Protein AF-A0A844U3Z7-F1 (afdb_monomer_lite)

pLDDT: mean 72.73, std 15.26, range [39.44, 94.62]

Secondary structure (DSSP, 8-state):
-HHHHTTSHHHHHHHHHHHHHHTTT-GGGGTS---HHHHHHHHHHHHHHHHHHHHHHTHHHHHHHHS---TTTTTTT----HHHHHHHHHHHHHHHHHHHHHHHHTS-HHHHHHHHHHHHHHHHTTS-SS--HHHHHHHHHHHHHHHHHHHHHHHHHHHSTT-HHHHHHHHHHHHHHHHHHHHHHHHHHHHHHHHHHHHHHHHHHTT-

Structure (mmCIF, N/CA/C/O backbone):
data_AF-A0A844U3Z7-F1
#
_entry.id   AF-A0A844U3Z7-F1
#
loop_
_atom_site.group_PDB
_atom_site.id
_atom_site.type_symbol
_atom_site.label_atom_id
_atom_site.label_alt_id
_atom_site.label_comp_id
_atom_site.label_asym_id
_atom_site.label_entity_id
_atom_site.label_seq_id
_atom_site.pdbx_PDB_ins_code
_atom_site.Cartn_x
_atom_site.Cartn_y
_atom_site.Cartn_z
_atom_site.occupancy
_atom_site.B_iso_or_equiv
_atom_site.auth_seq_id
_atom_site.auth_comp_id
_atom_site.auth_asym_id
_atom_site.auth_atom_id
_atom_site.pdbx_PDB_model_num
ATOM 1 N N . MET A 1 1 ? -11.206 -24.303 -7.680 1.00 44.12 1 MET A N 1
ATOM 2 C CA . MET A 1 1 ? -9.960 -23.611 -8.097 1.00 44.12 1 MET A CA 1
ATOM 3 C C . MET A 1 1 ? -9.281 -22.870 -6.936 1.00 44.12 1 MET A C 1
ATOM 5 O O . MET A 1 1 ? -8.085 -23.045 -6.754 1.00 44.12 1 MET A O 1
ATOM 9 N N . PHE A 1 2 ? -10.031 -22.168 -6.075 1.00 46.44 2 PHE A N 1
ATOM 10 C CA . PHE A 1 2 ? -9.519 -21.477 -4.874 1.00 46.44 2 PHE A CA 1
ATOM 11 C C . PHE A 1 2 ? -8.790 -22.387 -3.856 1.00 46.44 2 PHE A C 1
ATOM 13 O O . PHE A 1 2 ? -7.754 -22.025 -3.310 1.00 46.44 2 PHE A O 1
ATOM 20 N N . GLN A 1 3 ? -9.261 -23.627 -3.675 1.00 49.38 3 GLN A N 1
ATOM 21 C CA . GLN A 1 3 ? -8.640 -24.603 -2.763 1.00 49.38 3 GLN A CA 1
ATOM 22 C C . GLN A 1 3 ? -7.254 -25.105 -3.206 1.00 49.38 3 GLN A C 1
ATOM 24 O O . GLN A 1 3 ? -6.490 -25.571 -2.366 1.00 49.38 3 GLN A O 1
ATOM 29 N N . ARG A 1 4 ? -6.893 -24.994 -4.496 1.00 49.41 4 ARG A N 1
ATOM 30 C CA . ARG A 1 4 ? -5.545 -25.365 -4.967 1.00 49.41 4 ARG A CA 1
ATOM 31 C C . ARG A 1 4 ? -4.521 -24.251 -4.728 1.00 49.41 4 ARG A C 1
ATOM 33 O O . ARG A 1 4 ? -3.373 -24.565 -4.447 1.00 49.41 4 ARG A O 1
ATOM 40 N N . LEU A 1 5 ? -4.942 -22.981 -4.747 1.00 51.31 5 LEU A N 1
ATOM 41 C CA . LEU A 1 5 ? -4.088 -21.839 -4.382 1.00 51.31 5 LEU A CA 1
ATOM 42 C C . LEU A 1 5 ? -3.792 -21.791 -2.869 1.00 51.31 5 LEU A C 1
ATOM 44 O O . LEU A 1 5 ? -2.728 -21.340 -2.459 1.00 51.31 5 LEU A O 1
ATOM 48 N N . LEU A 1 6 ? -4.690 -22.332 -2.038 1.00 51.66 6 LEU A N 1
ATOM 49 C CA . LEU A 1 6 ? -4.549 -22.406 -0.576 1.00 51.66 6 LEU A CA 1
ATOM 50 C C . LEU A 1 6 ? -3.536 -23.455 -0.070 1.00 51.66 6 LEU A C 1
ATOM 52 O O . LEU A 1 6 ? -3.374 -23.595 1.142 1.00 51.66 6 LEU A O 1
ATOM 56 N N . ARG A 1 7 ? -2.858 -24.195 -0.963 1.00 56.09 7 ARG A N 1
ATOM 57 C CA . ARG A 1 7 ? -1.814 -25.170 -0.586 1.00 56.09 7 ARG A CA 1
ATOM 58 C C . ARG A 1 7 ? -0.473 -24.530 -0.241 1.00 56.09 7 ARG A C 1
ATOM 60 O O . ARG A 1 7 ? 0.295 -25.137 0.494 1.00 56.09 7 ARG A O 1
ATOM 67 N N . VAL A 1 8 ? -0.193 -23.329 -0.748 1.00 68.75 8 VAL A N 1
ATOM 68 C CA . VAL A 1 8 ? 1.042 -22.612 -0.416 1.00 68.75 8 VAL A CA 1
ATOM 69 C C . VAL A 1 8 ? 0.789 -21.783 0.848 1.00 68.75 8 VAL A C 1
ATOM 71 O O . VAL A 1 8 ? -0.084 -20.910 0.821 1.00 68.75 8 VAL A O 1
ATOM 74 N N . PRO A 1 9 ? 1.518 -22.023 1.955 1.00 70.31 9 PRO A N 1
ATOM 75 C CA . PRO A 1 9 ? 1.233 -21.391 3.246 1.00 70.31 9 PRO A CA 1
ATOM 76 C C . PRO A 1 9 ? 1.328 -19.862 3.181 1.00 70.31 9 PRO A C 1
ATOM 78 O O . PRO A 1 9 ? 0.476 -19.173 3.734 1.00 70.31 9 PRO A O 1
ATOM 81 N N . ILE A 1 10 ? 2.297 -19.332 2.430 1.00 73.50 10 ILE A N 1
ATOM 82 C CA . ILE A 1 10 ? 2.479 -17.887 2.229 1.00 73.50 10 ILE A CA 1
ATOM 83 C C . ILE A 1 10 ? 1.271 -17.298 1.497 1.00 73.50 10 ILE A C 1
ATOM 85 O O . ILE A 1 10 ? 0.636 -16.368 1.987 1.00 73.50 10 ILE A O 1
ATOM 89 N N . LEU A 1 11 ? 0.896 -17.884 0.357 1.00 72.81 11 LEU A N 1
ATOM 90 C CA . LEU A 1 11 ? -0.198 -17.379 -0.471 1.00 72.81 11 LEU A CA 1
ATOM 91 C C . LEU A 1 11 ? -1.545 -17.427 0.263 1.00 72.81 11 LEU A C 1
ATOM 93 O O . LEU A 1 11 ? -2.362 -16.519 0.128 1.00 72.81 11 LEU A O 1
ATOM 97 N N . LYS A 1 12 ? -1.756 -18.453 1.097 1.00 72.69 12 LYS A N 1
ATOM 98 C CA . LYS A 1 12 ? -2.915 -18.552 1.989 1.00 72.69 12 LYS A CA 1
ATOM 99 C C . LYS A 1 12 ? -2.987 -17.376 2.966 1.00 72.69 12 LYS A C 1
ATOM 101 O O . LYS A 1 12 ? -4.069 -16.823 3.150 1.00 72.69 12 LYS A O 1
ATOM 106 N N . THR A 1 13 ? -1.867 -16.988 3.572 1.00 76.38 13 THR A N 1
ATOM 107 C CA . THR 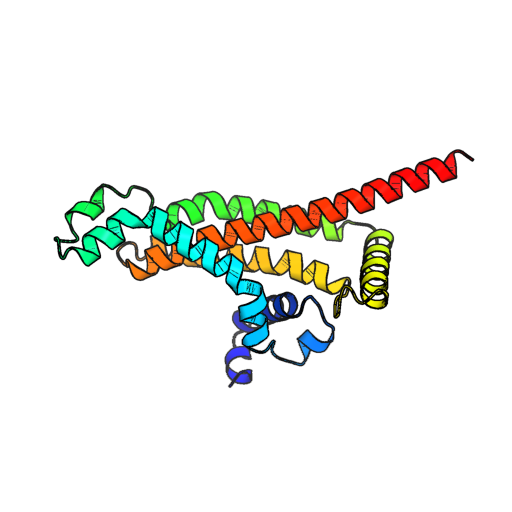A 1 13 ? -1.807 -15.848 4.498 1.00 76.38 13 THR A CA 1
ATOM 108 C C . THR A 1 13 ? -2.065 -14.527 3.778 1.00 76.38 13 THR A C 1
ATOM 110 O O . THR A 1 13 ? -2.921 -13.764 4.222 1.00 76.38 13 THR A O 1
ATOM 113 N N . VAL A 1 14 ? -1.417 -14.298 2.630 1.00 79.50 14 VAL A N 1
ATOM 114 C CA . VAL A 1 14 ? -1.626 -13.100 1.794 1.00 79.50 14 VAL A CA 1
ATOM 115 C C . VAL A 1 14 ? -3.100 -12.945 1.421 1.00 79.50 14 VAL A C 1
ATOM 117 O O . VAL A 1 14 ? -3.702 -11.902 1.664 1.00 79.50 14 VAL A O 1
ATOM 120 N N . LEU A 1 15 ? -3.712 -14.008 0.889 1.00 76.31 15 LEU A N 1
ATOM 121 C CA . LEU A 1 15 ? -5.117 -13.988 0.484 1.00 76.31 15 LEU A CA 1
ATOM 122 C C . LEU A 1 15 ? -6.061 -13.788 1.668 1.00 76.31 15 LEU A C 1
ATOM 124 O O . LEU A 1 15 ? -7.072 -13.110 1.521 1.00 76.31 15 LEU A O 1
ATOM 128 N N . ARG A 1 16 ? -5.751 -14.353 2.839 1.00 74.25 16 ARG A N 1
ATOM 129 C CA . ARG A 1 16 ? -6.564 -14.171 4.047 1.00 74.25 16 ARG A CA 1
ATOM 130 C C . ARG A 1 16 ? -6.555 -12.715 4.517 1.00 74.25 16 ARG A C 1
ATOM 132 O O . ARG A 1 16 ? -7.621 -12.190 4.816 1.00 74.25 16 ARG A O 1
ATOM 139 N N . ILE A 1 17 ? -5.384 -12.078 4.563 1.00 74.25 17 ILE A N 1
ATOM 140 C CA . ILE A 1 17 ? -5.243 -10.671 4.971 1.00 74.25 17 ILE A CA 1
ATOM 141 C C . ILE A 1 17 ? -5.935 -9.755 3.953 1.00 74.25 17 ILE A C 1
ATOM 143 O O . ILE A 1 17 ? -6.763 -8.932 4.332 1.00 74.25 17 ILE A O 1
ATOM 147 N N . ALA A 1 18 ? -5.680 -9.956 2.657 1.00 74.31 18 ALA A N 1
ATOM 148 C CA . ALA A 1 18 ? -6.311 -9.171 1.597 1.00 74.31 18 ALA A CA 1
ATOM 149 C C . ALA A 1 18 ? -7.842 -9.320 1.588 1.00 74.31 18 ALA A C 1
ATOM 151 O O . ALA A 1 18 ? -8.567 -8.334 1.480 1.00 74.31 18 ALA A O 1
ATOM 152 N N . ASN A 1 19 ? -8.360 -10.540 1.761 1.00 74.00 19 ASN A N 1
ATOM 153 C CA . ASN A 1 19 ? -9.803 -10.770 1.811 1.00 74.00 19 ASN A CA 1
ATOM 154 C C . ASN A 1 19 ? -10.456 -10.123 3.043 1.00 74.00 19 ASN A C 1
ATOM 156 O O . ASN A 1 19 ? -11.576 -9.629 2.940 1.00 74.00 19 ASN A O 1
ATOM 160 N N . ALA A 1 20 ? -9.766 -10.106 4.190 1.00 69.94 20 ALA A N 1
ATOM 161 C CA . ALA A 1 20 ? -10.243 -9.430 5.396 1.00 69.94 20 ALA A CA 1
ATOM 162 C C . ALA A 1 20 ? -10.345 -7.907 5.197 1.00 69.94 20 ALA A C 1
ATOM 164 O O . ALA A 1 20 ? -11.352 -7.316 5.590 1.00 69.94 20 ALA A O 1
ATOM 165 N N . TYR A 1 21 ? -9.363 -7.301 4.520 1.00 72.12 21 TYR A N 1
ATOM 166 C CA . TYR A 1 21 ? -9.364 -5.876 4.176 1.00 72.12 21 TYR A CA 1
ATOM 167 C C . TYR A 1 21 ? -10.478 -5.518 3.178 1.00 72.12 21 TYR A C 1
ATOM 169 O O . TYR A 1 21 ? -11.300 -4.643 3.439 1.00 72.12 21 TYR A O 1
ATOM 177 N N . PHE A 1 22 ? -10.616 -6.263 2.072 1.00 68.12 22 PHE A N 1
ATOM 178 C CA . PHE A 1 22 ? -11.656 -5.985 1.065 1.00 68.12 22 PHE A CA 1
ATOM 179 C C . PHE A 1 22 ? -13.093 -6.148 1.573 1.00 68.12 22 PHE A C 1
ATOM 181 O O . PHE A 1 22 ? -14.028 -5.640 0.953 1.00 68.12 22 PHE A O 1
ATOM 188 N N . LEU A 1 23 ? -13.282 -6.866 2.681 1.00 64.19 23 LEU A N 1
ATOM 189 C CA . LEU A 1 23 ? -14.575 -7.047 3.337 1.00 64.19 23 LEU A CA 1
ATOM 190 C C . LEU A 1 23 ? -14.737 -6.169 4.586 1.00 64.19 23 LEU A C 1
ATOM 192 O O . LEU A 1 23 ? -15.694 -6.379 5.329 1.00 64.19 23 LEU A O 1
ATOM 196 N N . ARG A 1 24 ? -13.832 -5.202 4.820 1.00 60.19 24 ARG A N 1
ATOM 197 C CA . ARG A 1 24 ? -13.863 -4.272 5.966 1.00 60.19 24 ARG A CA 1
ATOM 198 C C . ARG A 1 24 ? -14.067 -4.990 7.307 1.00 60.19 24 ARG A C 1
ATOM 200 O O . ARG A 1 24 ? -14.851 -4.557 8.146 1.00 60.19 24 ARG A O 1
ATOM 207 N N . GLY A 1 25 ? -13.427 -6.149 7.477 1.00 50.25 25 GLY A N 1
ATOM 208 C CA . GLY A 1 25 ? -13.514 -6.947 8.702 1.00 50.25 25 GLY A CA 1
ATOM 209 C C . GLY A 1 25 ? -14.883 -7.558 9.029 1.00 50.25 25 GLY A C 1
ATOM 210 O O . GLY A 1 25 ? -15.129 -7.869 10.193 1.00 50.25 25 GLY A O 1
ATOM 211 N N . ASP A 1 26 ? -15.773 -7.773 8.052 1.00 43.78 26 ASP A N 1
ATOM 212 C CA . ASP A 1 26 ? -16.993 -8.561 8.278 1.00 43.78 26 ASP A CA 1
ATOM 213 C C . ASP A 1 26 ? -16.644 -10.005 8.714 1.00 43.78 26 ASP A C 1
ATOM 215 O O . ASP A 1 26 ? -15.777 -10.656 8.119 1.00 43.78 26 ASP A O 1
ATOM 219 N N . PHE A 1 27 ? -17.330 -10.546 9.730 1.00 41.44 27 PHE A N 1
ATOM 220 C CA . PHE A 1 27 ? -17.125 -11.910 10.258 1.00 41.44 27 PHE A CA 1
A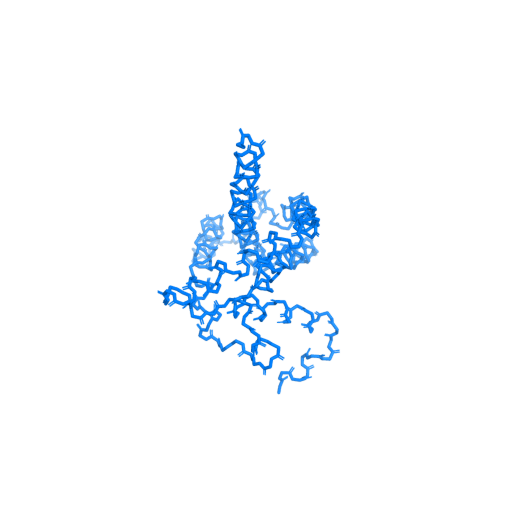TOM 221 C C . PHE A 1 27 ? -17.320 -12.997 9.178 1.00 41.44 27 PHE A C 1
ATOM 223 O O . PHE A 1 27 ? -16.791 -14.108 9.291 1.00 41.44 27 PHE A O 1
ATOM 230 N N . ALA A 1 28 ? -18.029 -12.678 8.089 1.00 42.47 28 ALA A N 1
ATOM 231 C CA . ALA A 1 28 ? -18.191 -13.543 6.920 1.00 42.47 28 ALA A CA 1
ATOM 232 C C . ALA A 1 28 ? -16.920 -13.685 6.045 1.00 42.47 28 ALA A C 1
ATOM 234 O O . ALA A 1 28 ? -16.862 -14.580 5.192 1.00 42.47 28 ALA A O 1
ATOM 235 N N . SER A 1 29 ? -15.879 -12.872 6.272 1.00 39.44 29 SER A N 1
ATOM 236 C CA . SER A 1 29 ? -14.617 -12.850 5.505 1.00 39.44 29 SER A CA 1
ATOM 237 C C . SER A 1 29 ? -13.773 -14.122 5.606 1.00 39.44 29 SER A C 1
ATOM 239 O O . SER A 1 29 ? -12.988 -14.422 4.706 1.00 39.44 29 SER A O 1
ATOM 241 N N . ASN A 1 30 ? -13.985 -14.932 6.643 1.00 44.69 30 ASN A N 1
ATOM 242 C CA . ASN A 1 30 ? -13.352 -16.246 6.768 1.00 44.69 30 ASN A CA 1
ATOM 243 C C . ASN A 1 30 ? -14.058 -17.339 5.938 1.00 44.69 30 ASN A C 1
ATOM 245 O O . ASN A 1 30 ? -13.524 -18.438 5.798 1.00 44.69 30 ASN A O 1
ATOM 249 N N . LYS A 1 31 ? -15.265 -17.071 5.411 1.00 43.31 31 LYS A N 1
ATOM 250 C CA . LYS A 1 31 ? -16.121 -18.077 4.753 1.00 43.31 31 LYS A CA 1
ATOM 251 C C . LYS A 1 31 ? -16.477 -17.757 3.297 1.00 43.31 31 LYS A C 1
ATOM 253 O O . LYS A 1 31 ? -16.876 -18.674 2.580 1.00 43.31 31 LYS A O 1
ATOM 258 N N . ARG A 1 32 ? -16.342 -16.507 2.830 1.00 47.44 32 ARG A N 1
ATOM 259 C CA . ARG A 1 32 ? -16.646 -16.118 1.438 1.00 47.44 32 ARG A CA 1
ATOM 260 C C . ARG A 1 32 ? -15.567 -15.217 0.837 1.00 47.44 32 ARG A C 1
ATOM 262 O O . ARG A 1 32 ? -15.050 -14.315 1.489 1.00 47.44 32 ARG A O 1
ATOM 269 N N . PHE A 1 33 ? -15.233 -15.488 -0.423 1.00 50.62 33 PHE A N 1
ATOM 270 C CA . PHE A 1 33 ? -14.346 -14.652 -1.229 1.00 50.62 33 PHE A CA 1
ATOM 271 C C . PHE A 1 33 ? -15.032 -13.309 -1.493 1.00 50.62 33 PHE A C 1
ATOM 273 O O . PHE A 1 33 ? -16.204 -13.297 -1.884 1.00 50.62 33 PHE A O 1
ATOM 280 N N . SER A 1 34 ? -14.333 -12.194 -1.280 1.00 54.31 34 SER A N 1
ATOM 281 C CA . SER A 1 34 ? -14.831 -10.884 -1.685 1.00 54.31 34 SER A CA 1
ATOM 282 C C . SER A 1 34 ? -14.984 -10.912 -3.209 1.00 54.31 34 SER A C 1
ATOM 284 O O . SER A 1 34 ? -14.049 -11.185 -3.960 1.00 54.31 34 SER A O 1
ATOM 286 N N . GLY A 1 35 ? -16.218 -10.793 -3.698 1.00 56.94 35 GLY A N 1
ATOM 287 C CA . GLY A 1 35 ? -16.463 -10.845 -5.138 1.00 56.94 35 GLY A CA 1
ATOM 288 C C . GLY A 1 35 ? -15.644 -9.770 -5.861 1.00 56.94 35 GLY A C 1
ATOM 289 O O . GLY A 1 35 ? -15.403 -8.698 -5.310 1.00 56.94 35 GLY A O 1
ATOM 290 N N . PHE A 1 36 ? -15.272 -10.014 -7.119 1.00 57.56 36 PHE A N 1
ATOM 291 C CA . PHE A 1 36 ? -14.461 -9.095 -7.938 1.00 57.56 36 PHE A CA 1
ATOM 292 C C . PHE A 1 36 ? -14.971 -7.637 -7.924 1.00 57.56 36 PHE A C 1
ATOM 294 O O . PHE A 1 36 ? -14.185 -6.696 -7.898 1.00 57.56 36 PHE A O 1
ATOM 301 N N . ARG A 1 37 ? -16.294 -7.435 -7.845 1.00 59.03 37 ARG A N 1
ATOM 302 C CA . ARG A 1 37 ? -16.918 -6.101 -7.753 1.00 59.03 37 ARG A CA 1
ATOM 303 C C . ARG A 1 37 ? -16.552 -5.327 -6.478 1.00 59.03 37 ARG A C 1
ATOM 305 O O . ARG A 1 37 ? -16.486 -4.104 -6.533 1.00 59.03 37 ARG A O 1
ATOM 312 N N . ALA A 1 38 ? -16.332 -6.005 -5.351 1.00 63.06 38 ALA A N 1
ATOM 313 C CA . ALA A 1 38 ? -15.945 -5.366 -4.091 1.00 63.06 38 ALA A CA 1
ATOM 314 C C . ALA A 1 38 ? -14.484 -4.897 -4.135 1.00 63.06 38 ALA A C 1
ATOM 316 O O . ALA A 1 38 ? -14.198 -3.765 -3.756 1.00 63.06 38 ALA A O 1
ATOM 317 N N . ILE A 1 39 ? -13.597 -5.728 -4.694 1.00 65.69 39 ILE A N 1
ATOM 318 C CA . ILE A 1 39 ? -12.180 -5.402 -4.914 1.00 65.69 39 ILE A CA 1
ATOM 319 C C . ILE A 1 39 ? -12.057 -4.179 -5.824 1.00 65.69 39 ILE A C 1
ATOM 321 O O . ILE A 1 39 ? -11.378 -3.215 -5.483 1.00 65.69 39 ILE A O 1
ATOM 325 N N . VAL A 1 40 ? -12.768 -4.186 -6.956 1.00 67.19 40 VAL A N 1
ATOM 326 C CA . VAL A 1 40 ? -12.743 -3.065 -7.902 1.00 67.19 40 VAL A CA 1
ATOM 327 C C . VAL A 1 40 ? -13.289 -1.794 -7.255 1.00 67.19 40 VAL A C 1
ATOM 329 O O . VAL A 1 40 ? -12.659 -0.753 -7.367 1.00 67.19 40 VAL A O 1
ATOM 332 N N . ARG A 1 41 ? -14.411 -1.850 -6.528 1.00 68.31 41 ARG A N 1
ATOM 333 C CA . ARG A 1 41 ? -14.964 -0.655 -5.868 1.00 68.31 41 ARG A CA 1
ATOM 334 C C . ARG A 1 41 ? -14.020 -0.076 -4.808 1.00 68.31 41 ARG A C 1
ATOM 336 O O . ARG A 1 41 ? -13.959 1.140 -4.682 1.00 68.31 41 ARG A O 1
ATOM 343 N N . ALA A 1 42 ? -13.318 -0.926 -4.060 1.00 65.25 42 ALA A N 1
ATOM 344 C CA . ALA A 1 42 ? -12.391 -0.490 -3.020 1.00 65.25 42 ALA A CA 1
ATOM 345 C C . ALA A 1 42 ? -11.103 0.112 -3.602 1.00 65.25 42 ALA A C 1
ATOM 347 O O . ALA A 1 42 ? -10.645 1.145 -3.133 1.00 65.25 42 ALA A O 1
ATOM 348 N N . LEU A 1 43 ? -10.545 -0.508 -4.645 1.00 75.25 43 LEU A N 1
ATOM 349 C CA . LEU A 1 43 ? -9.218 -0.161 -5.155 1.00 75.25 43 LEU A CA 1
ATOM 350 C C . LEU A 1 43 ? -9.227 0.786 -6.358 1.00 75.25 43 LEU A C 1
ATOM 352 O O . LEU A 1 43 ? -8.185 1.341 -6.687 1.00 75.25 43 LEU A O 1
ATOM 356 N N . TRP A 1 44 ? -10.357 0.978 -7.044 1.00 73.12 44 TRP A N 1
ATOM 357 C CA . TRP A 1 44 ? -10.389 1.675 -8.338 1.00 73.12 44 TRP A CA 1
ATOM 358 C C . TRP A 1 44 ? -9.774 3.077 -8.302 1.00 73.12 44 TRP A C 1
ATOM 360 O O . TRP A 1 44 ? -8.967 3.401 -9.169 1.00 73.12 44 TRP A O 1
ATOM 370 N N . VAL A 1 45 ? -10.109 3.891 -7.295 1.00 78.94 45 VAL A N 1
ATOM 371 C CA . VAL A 1 45 ? -9.576 5.259 -7.172 1.00 78.94 45 VAL A CA 1
ATOM 372 C C . VAL A 1 45 ? -8.066 5.232 -6.936 1.00 78.94 45 VAL A C 1
ATOM 374 O O . VAL A 1 45 ? -7.325 5.938 -7.614 1.00 78.94 45 VAL A O 1
ATOM 377 N N . GLN A 1 46 ? -7.604 4.372 -6.027 1.00 83.50 46 GLN A N 1
ATOM 378 C CA . GLN A 1 46 ? -6.184 4.216 -5.709 1.00 83.50 46 GLN A CA 1
ATOM 379 C C . GLN A 1 46 ? -5.405 3.738 -6.943 1.00 83.50 46 GLN A C 1
ATOM 381 O O . GLN A 1 46 ? -4.376 4.311 -7.285 1.00 83.50 46 GLN A O 1
ATOM 386 N N . VAL A 1 47 ? -5.934 2.747 -7.668 1.00 84.00 47 VAL A N 1
ATOM 387 C CA . VAL A 1 47 ? -5.340 2.230 -8.907 1.00 84.00 47 VAL A CA 1
ATOM 388 C C . VAL A 1 47 ? -5.267 3.318 -9.975 1.00 84.00 47 VAL A C 1
ATOM 390 O O . VAL A 1 47 ? -4.226 3.454 -10.609 1.00 84.00 47 VAL A O 1
ATOM 393 N N . LEU A 1 48 ? -6.317 4.125 -10.157 1.00 85.69 48 LEU A N 1
ATOM 394 C CA . LEU A 1 48 ? -6.311 5.250 -11.099 1.00 85.69 48 LEU A CA 1
ATOM 395 C C . LEU A 1 48 ? -5.210 6.263 -10.775 1.00 85.69 48 LEU A C 1
ATOM 397 O O . LEU A 1 48 ? -4.485 6.691 -11.675 1.00 85.69 48 LEU A O 1
ATOM 401 N N . ILE A 1 49 ? -5.058 6.615 -9.497 1.00 86.06 49 ILE A N 1
ATOM 402 C CA . ILE A 1 49 ? -4.007 7.525 -9.032 1.00 86.06 49 ILE A CA 1
ATOM 403 C C . ILE A 1 49 ? -2.628 6.915 -9.307 1.00 86.06 49 ILE A C 1
ATOM 405 O O . ILE A 1 49 ? -1.779 7.578 -9.900 1.00 86.06 49 ILE A O 1
ATOM 409 N N . CYS A 1 50 ? -2.415 5.642 -8.961 1.00 87.88 50 CYS A N 1
ATOM 410 C CA . CYS A 1 50 ? -1.152 4.948 -9.218 1.00 87.88 50 CYS A CA 1
ATOM 411 C C . CYS A 1 50 ? -0.816 4.888 -10.709 1.00 87.88 50 CYS A C 1
ATOM 413 O O . CYS A 1 50 ? 0.310 5.198 -11.081 1.00 87.88 50 CYS A O 1
ATOM 415 N N . VAL A 1 51 ? -1.779 4.529 -11.564 1.00 86.06 51 VAL A N 1
ATOM 416 C CA . VAL A 1 51 ? -1.594 4.503 -13.024 1.00 86.06 51 VAL A CA 1
ATOM 417 C C . VAL A 1 51 ? -1.210 5.890 -13.526 1.00 86.06 51 VAL A C 1
ATOM 419 O O . VAL A 1 51 ? -0.244 6.021 -14.270 1.00 86.06 51 VAL A O 1
ATOM 422 N N . THR A 1 52 ? -1.917 6.929 -13.081 1.00 86.62 52 THR A N 1
ATOM 423 C CA . THR A 1 52 ? -1.658 8.310 -13.504 1.00 86.62 52 THR A CA 1
ATOM 424 C C . THR A 1 52 ? -0.253 8.757 -13.097 1.00 86.62 52 THR A C 1
ATOM 426 O O . THR A 1 52 ? 0.507 9.220 -13.943 1.00 86.62 52 THR A O 1
ATOM 429 N N . LEU A 1 53 ? 0.138 8.551 -11.836 1.00 86.44 53 LEU A N 1
ATOM 430 C CA . LEU A 1 53 ? 1.472 8.906 -11.340 1.00 86.44 53 LEU A CA 1
ATOM 431 C C . LEU A 1 53 ? 2.575 8.094 -12.027 1.00 86.44 53 LEU A C 1
ATOM 433 O O . LEU A 1 53 ? 3.602 8.649 -12.408 1.00 86.44 53 LEU A O 1
ATOM 437 N N . SER A 1 54 ? 2.362 6.796 -12.251 1.00 84.31 54 SER A N 1
ATOM 438 C CA . SER A 1 54 ? 3.302 5.958 -12.998 1.00 84.31 54 SER A CA 1
ATOM 439 C C . SER A 1 54 ? 3.467 6.426 -14.441 1.00 84.31 54 SER A C 1
ATOM 441 O O . SER A 1 54 ? 4.596 6.461 -14.926 1.00 84.31 54 SER A O 1
ATOM 443 N N . CYS A 1 55 ? 2.386 6.819 -15.115 1.00 83.50 55 CYS A N 1
ATOM 444 C CA . CYS A 1 55 ? 2.445 7.369 -16.468 1.00 83.50 55 CYS A CA 1
ATOM 445 C C . CYS A 1 55 ? 3.156 8.724 -16.513 1.00 83.50 55 CYS A C 1
ATOM 447 O O . CYS A 1 55 ? 3.930 8.949 -17.436 1.00 83.50 55 CYS A O 1
ATOM 449 N N . ILE A 1 56 ? 2.938 9.596 -15.522 1.00 85.56 56 ILE A N 1
ATOM 450 C CA . ILE A 1 56 ? 3.628 10.892 -15.417 1.00 85.56 56 ILE A CA 1
ATOM 451 C C . ILE A 1 56 ? 5.134 10.680 -15.248 1.00 85.56 56 ILE A C 1
ATOM 453 O O . ILE A 1 56 ? 5.925 11.275 -15.972 1.00 85.56 56 ILE A O 1
ATOM 457 N N . VAL A 1 57 ? 5.537 9.799 -14.329 1.00 83.62 57 VAL A N 1
ATOM 458 C CA . VAL A 1 57 ? 6.959 9.512 -14.089 1.00 83.62 57 VAL A CA 1
ATOM 459 C C . VAL A 1 57 ? 7.603 8.863 -15.309 1.00 83.62 57 VAL A C 1
ATOM 461 O O . VAL A 1 57 ? 8.721 9.199 -15.658 1.00 83.62 57 VAL A O 1
ATOM 464 N N . ASN A 1 58 ? 6.910 7.953 -15.992 1.00 78.81 58 ASN A N 1
ATOM 465 C CA . ASN A 1 58 ? 7.461 7.235 -17.144 1.00 78.81 58 ASN A CA 1
ATOM 466 C C . ASN A 1 58 ? 7.061 7.880 -18.482 1.00 78.81 58 ASN A C 1
ATOM 468 O O . ASN A 1 58 ? 7.059 7.201 -19.510 1.00 78.81 58 ASN A O 1
ATOM 472 N N . TRP A 1 59 ? 6.711 9.170 -18.485 1.00 79.06 59 TRP A N 1
ATOM 473 C CA . TRP A 1 59 ? 6.169 9.847 -19.663 1.00 79.06 59 TRP A CA 1
ATOM 474 C C . TRP A 1 59 ? 7.135 9.814 -20.849 1.00 79.06 59 TRP A C 1
ATOM 476 O O . TRP A 1 59 ? 6.745 9.448 -21.957 1.00 79.06 59 TRP A O 1
ATOM 486 N N . ASP A 1 60 ? 8.415 10.096 -20.604 1.00 75.19 60 ASP A N 1
ATOM 487 C CA . ASP A 1 60 ? 9.445 10.106 -21.647 1.00 75.19 60 ASP A CA 1
ATOM 488 C C . ASP A 1 60 ? 9.687 8.710 -22.234 1.00 75.19 60 ASP A C 1
ATOM 490 O O . ASP A 1 60 ? 9.865 8.557 -23.443 1.00 75.19 60 ASP A O 1
ATOM 494 N N . TYR A 1 61 ? 9.610 7.671 -21.398 1.00 72.88 61 TYR A N 1
ATOM 495 C CA . TYR A 1 61 ? 9.691 6.279 -21.840 1.00 72.88 61 TYR A CA 1
ATOM 496 C C . TYR A 1 61 ? 8.485 5.887 -22.706 1.00 72.88 61 TYR A C 1
ATOM 498 O O . TYR A 1 61 ? 8.647 5.266 -23.759 1.00 72.88 61 TYR A O 1
ATOM 506 N N . LEU A 1 62 ? 7.274 6.267 -22.290 1.00 74.38 62 LEU A N 1
ATOM 507 C CA . LEU A 1 62 ? 6.044 5.996 -23.036 1.00 74.38 62 LEU A CA 1
ATOM 508 C C . LEU A 1 62 ? 6.038 6.723 -24.385 1.00 74.38 62 LEU A C 1
ATOM 510 O O . LEU A 1 62 ? 5.700 6.119 -25.404 1.00 74.38 62 LEU A O 1
ATOM 514 N N . ARG A 1 63 ? 6.477 7.985 -24.405 1.00 75.44 63 ARG A N 1
ATOM 515 C CA . ARG A 1 63 ? 6.595 8.794 -25.620 1.00 75.44 63 ARG A CA 1
ATOM 516 C C . ARG A 1 63 ? 7.623 8.216 -26.590 1.00 75.44 63 ARG A C 1
ATOM 518 O O . ARG A 1 63 ? 7.299 8.003 -27.753 1.00 75.44 63 ARG A O 1
ATOM 525 N N . ALA A 1 64 ? 8.815 7.862 -26.106 1.00 70.50 64 ALA A N 1
ATOM 526 C CA . ALA A 1 64 ? 9.851 7.232 -26.926 1.00 70.50 64 ALA A CA 1
ATOM 527 C C . ALA A 1 64 ? 9.396 5.885 -27.516 1.00 70.50 64 ALA A C 1
ATOM 529 O O . ALA A 1 64 ? 9.735 5.553 -28.651 1.00 70.50 64 ALA A O 1
ATOM 530 N N . ARG A 1 65 ? 8.590 5.111 -26.772 1.00 70.44 65 ARG A N 1
ATOM 531 C CA . ARG A 1 65 ? 8.015 3.853 -27.266 1.00 70.44 65 ARG A CA 1
ATOM 532 C C . ARG A 1 65 ? 6.946 4.072 -28.339 1.00 70.44 65 ARG A C 1
ATOM 534 O O . ARG A 1 65 ? 6.849 3.238 -29.240 1.00 70.44 65 ARG A O 1
ATOM 541 N N . TYR A 1 66 ? 6.158 5.142 -28.225 1.00 73.94 66 TYR A N 1
ATOM 542 C CA . TYR A 1 66 ? 5.098 5.502 -29.170 1.00 73.94 66 TYR A CA 1
ATOM 543 C C . TYR A 1 66 ? 5.654 6.073 -30.483 1.00 73.94 66 TYR A C 1
ATOM 545 O O . TYR A 1 66 ? 5.207 5.672 -31.553 1.00 73.94 66 TYR A O 1
ATOM 553 N N . ASP A 1 67 ? 6.685 6.919 -30.410 1.00 74.56 67 ASP A N 1
ATOM 554 C CA . ASP A 1 67 ? 7.288 7.584 -31.576 1.00 74.56 67 ASP A CA 1
ATOM 555 C C . ASP A 1 67 ? 8.187 6.655 -32.425 1.00 74.56 67 ASP A C 1
ATOM 557 O O . ASP A 1 67 ? 8.777 7.083 -33.414 1.00 74.56 67 ASP A O 1
ATOM 561 N N . GLY A 1 68 ? 8.326 5.373 -32.060 1.00 65.81 68 GLY A N 1
ATOM 562 C CA . GLY A 1 68 ? 9.118 4.384 -32.809 1.00 65.81 68 GLY A CA 1
ATOM 563 C C . GLY A 1 68 ? 10.633 4.640 -32.820 1.00 65.81 68 GLY A C 1
ATOM 564 O O . GLY A 1 68 ? 11.380 3.862 -33.415 1.00 65.81 68 GLY A O 1
ATOM 565 N N . GLY A 1 69 ? 11.092 5.703 -32.151 1.00 56.31 69 GLY A N 1
ATOM 566 C CA . GLY A 1 69 ? 12.500 6.034 -31.979 1.00 56.31 69 GLY A CA 1
ATOM 567 C C . GLY A 1 69 ? 13.228 4.944 -31.200 1.00 56.31 69 GLY A C 1
ATOM 568 O O . GLY A 1 69 ? 12.671 4.328 -30.289 1.00 56.31 69 GLY A O 1
ATOM 569 N N . ALA A 1 70 ? 14.480 4.681 -31.575 1.00 51.41 70 ALA A N 1
ATOM 570 C CA . ALA A 1 70 ? 15.300 3.664 -30.936 1.00 51.41 70 ALA A CA 1
ATOM 571 C C . ALA A 1 70 ? 15.307 3.884 -29.412 1.00 51.41 70 ALA A C 1
ATOM 573 O O . ALA A 1 70 ? 15.855 4.865 -28.907 1.00 51.41 70 ALA A O 1
ATOM 574 N N . ALA A 1 71 ? 14.698 2.946 -28.681 1.00 51.16 71 ALA A N 1
ATOM 575 C CA . ALA A 1 71 ? 14.558 2.940 -27.222 1.00 51.16 71 ALA A CA 1
ATOM 576 C C . ALA A 1 71 ? 15.906 2.911 -26.459 1.00 51.16 71 ALA A C 1
ATOM 578 O O . ALA A 1 71 ? 15.945 2.728 -25.245 1.00 51.16 71 ALA A O 1
ATOM 579 N N . THR A 1 72 ? 17.019 3.071 -27.172 1.00 49.28 72 THR A N 1
ATOM 580 C CA . THR A 1 72 ? 18.391 3.150 -26.684 1.00 49.28 72 THR A CA 1
ATOM 581 C C . THR A 1 72 ? 18.756 4.523 -26.120 1.00 49.28 72 THR A C 1
ATOM 583 O O . THR A 1 72 ? 19.574 4.562 -25.209 1.00 49.28 72 THR A O 1
ATOM 586 N N . PHE A 1 73 ? 18.149 5.633 -26.566 1.00 44.56 73 PHE A N 1
ATOM 587 C CA . PHE A 1 73 ? 18.569 6.976 -26.112 1.00 44.56 73 PHE A CA 1
ATOM 588 C C . PHE A 1 73 ? 18.061 7.360 -24.706 1.00 44.56 73 PHE A C 1
ATOM 590 O O . PHE A 1 73 ? 18.611 8.249 -24.069 1.00 44.56 73 PHE A O 1
ATOM 597 N N . VAL A 1 74 ? 17.046 6.666 -24.180 1.00 50.50 74 VAL A N 1
ATOM 598 C CA . VAL A 1 74 ? 16.462 6.949 -22.848 1.00 50.50 74 VAL A CA 1
ATOM 599 C C . VAL A 1 74 ? 17.052 6.041 -21.754 1.00 50.50 74 VAL A C 1
ATOM 601 O O . VAL A 1 74 ? 16.774 6.224 -20.571 1.00 50.50 74 VAL A O 1
ATOM 604 N N . LYS A 1 75 ? 17.912 5.076 -22.120 1.00 48.38 75 LYS A N 1
ATOM 605 C CA . LYS A 1 75 ? 18.517 4.127 -21.168 1.00 48.38 75 LYS A CA 1
ATOM 606 C C . LYS A 1 75 ? 19.460 4.789 -20.153 1.00 48.38 75 LYS A C 1
ATOM 608 O O . LYS A 1 75 ? 19.627 4.236 -19.071 1.00 48.38 75 LYS A O 1
ATOM 613 N N . GLU A 1 76 ? 20.039 5.948 -20.473 1.00 47.38 76 GLU A N 1
ATOM 614 C CA . GLU A 1 76 ? 20.993 6.641 -19.590 1.00 47.38 76 GLU A CA 1
ATOM 615 C C . GLU A 1 76 ? 20.407 7.841 -18.830 1.00 47.38 76 GLU A C 1
ATOM 617 O O . GLU A 1 76 ? 20.914 8.185 -17.767 1.00 47.38 76 GLU A O 1
ATOM 622 N N . SER A 1 77 ? 19.320 8.460 -19.304 1.00 46.31 77 SER A N 1
ATOM 623 C CA . SER A 1 77 ? 18.786 9.677 -18.664 1.00 46.31 77 SER A CA 1
ATOM 624 C C . SER A 1 77 ? 17.751 9.429 -17.562 1.00 46.31 77 SER A C 1
ATOM 626 O O . SER A 1 77 ? 17.449 10.355 -16.813 1.00 46.31 77 SER A O 1
ATOM 628 N N . PHE A 1 78 ? 17.231 8.207 -17.393 1.00 51.09 78 PHE A N 1
ATOM 629 C CA . PHE A 1 78 ? 16.254 7.917 -16.335 1.00 51.09 78 PHE A CA 1
ATOM 630 C C . PHE A 1 78 ? 16.911 7.276 -15.102 1.00 51.09 78 PHE A C 1
ATOM 632 O O . PHE A 1 78 ? 16.845 6.073 -14.859 1.00 51.09 78 PHE A O 1
ATOM 639 N N . SER A 1 79 ? 17.564 8.131 -14.314 1.00 48.38 79 SER A N 1
ATOM 640 C CA . SER A 1 79 ? 18.396 7.819 -13.138 1.00 48.38 79 SER A CA 1
ATOM 641 C C . SER A 1 79 ? 17.630 7.334 -11.884 1.00 48.38 79 SER A C 1
ATOM 643 O O . SER A 1 79 ? 18.162 7.335 -10.780 1.00 48.38 79 SER A O 1
ATOM 645 N N . ALA A 1 80 ? 16.376 6.891 -12.004 1.00 58.69 80 ALA A N 1
ATOM 646 C CA . ALA A 1 80 ? 15.626 6.353 -10.867 1.00 58.69 80 ALA A CA 1
ATOM 647 C C . ALA A 1 80 ? 15.035 4.985 -11.208 1.00 58.69 80 ALA A C 1
ATOM 649 O O . ALA A 1 80 ? 13.872 4.860 -11.596 1.00 58.69 80 ALA A O 1
ATOM 650 N N . LYS A 1 81 ? 15.846 3.932 -11.048 1.00 75.75 81 LYS A N 1
ATOM 651 C CA . LYS A 1 81 ? 15.341 2.555 -11.068 1.00 75.75 81 LYS A CA 1
ATOM 652 C C . LYS A 1 81 ? 14.398 2.393 -9.869 1.00 75.75 81 LYS A C 1
ATOM 654 O O . LYS A 1 81 ? 14.865 2.484 -8.731 1.00 75.75 81 LYS A O 1
ATOM 659 N N . PRO A 1 82 ? 13.093 2.133 -10.072 1.00 83.88 82 PRO A N 1
ATOM 660 C CA . PRO A 1 82 ? 12.130 2.088 -8.973 1.00 83.88 82 PRO A CA 1
ATOM 661 C C . PRO A 1 82 ? 12.486 1.026 -7.929 1.00 83.88 82 PRO A C 1
ATOM 663 O O . PRO A 1 82 ? 12.190 1.214 -6.755 1.00 83.88 82 PRO A O 1
ATOM 666 N N . GLY A 1 83 ? 13.169 -0.060 -8.310 1.00 85.56 83 GLY A N 1
ATOM 667 C CA . GLY A 1 83 ? 13.645 -1.062 -7.358 1.00 85.56 83 GLY A CA 1
ATOM 668 C C . GLY A 1 83 ? 14.672 -0.524 -6.362 1.00 85.56 83 GLY A C 1
ATOM 669 O O . GLY A 1 83 ? 14.640 -0.924 -5.205 1.00 85.56 83 GLY A O 1
ATOM 670 N N . GLU A 1 84 ? 15.540 0.416 -6.744 1.00 87.69 84 GLU A N 1
ATOM 671 C CA . GLU A 1 84 ? 16.487 1.030 -5.801 1.00 87.69 84 GLU A CA 1
ATOM 672 C C . GLU A 1 84 ? 15.771 1.936 -4.796 1.00 87.69 84 GLU A C 1
ATOM 674 O O . GLU A 1 84 ? 16.036 1.857 -3.596 1.00 87.69 84 GLU A O 1
ATOM 679 N N . LEU A 1 85 ? 14.796 2.725 -5.254 1.00 89.75 85 LEU A N 1
ATOM 680 C CA . LEU A 1 85 ? 13.951 3.534 -4.371 1.00 89.75 85 LEU A CA 1
ATOM 681 C C . LEU A 1 85 ? 13.122 2.663 -3.423 1.00 89.75 85 LEU A C 1
ATOM 683 O O . LEU A 1 85 ? 13.060 2.925 -2.225 1.00 89.75 85 LEU A O 1
ATOM 687 N N . ILE A 1 86 ? 12.531 1.585 -3.941 1.00 93.06 86 ILE A N 1
ATOM 688 C CA . ILE A 1 86 ? 11.771 0.628 -3.137 1.00 93.06 86 ILE A CA 1
ATOM 689 C C . ILE A 1 86 ? 12.647 0.048 -2.024 1.00 93.06 86 ILE A C 1
ATOM 691 O O . ILE A 1 86 ? 12.230 0.016 -0.871 1.00 93.06 86 ILE A O 1
ATOM 695 N N . LEU A 1 87 ? 13.860 -0.395 -2.356 1.00 92.88 87 LEU A N 1
ATOM 696 C CA . LEU A 1 87 ? 14.750 -1.064 -1.408 1.00 92.88 87 LEU A CA 1
ATOM 697 C C . LEU A 1 87 ? 15.405 -0.112 -0.402 1.00 92.88 87 LEU A C 1
ATOM 699 O O . LEU A 1 87 ? 15.848 -0.570 0.646 1.00 92.88 87 LEU A O 1
ATOM 703 N N . THR A 1 88 ? 15.469 1.185 -0.696 1.00 92.38 88 THR A N 1
ATOM 704 C CA . THR A 1 88 ? 16.015 2.191 0.229 1.00 92.38 88 THR A CA 1
ATOM 705 C C . THR A 1 88 ? 14.942 2.784 1.138 1.00 92.38 88 THR A C 1
ATOM 707 O O . THR A 1 88 ? 15.180 2.953 2.331 1.00 92.38 88 THR A O 1
ATOM 710 N N . VAL A 1 89 ? 13.748 3.066 0.609 1.00 92.25 89 VAL A N 1
ATOM 711 C CA . VAL A 1 89 ? 12.689 3.774 1.343 1.00 92.25 89 VAL A CA 1
ATOM 712 C C . VAL A 1 89 ? 11.752 2.811 2.074 1.00 92.25 89 VAL A C 1
ATOM 714 O O . VAL A 1 89 ? 11.450 3.012 3.252 1.00 92.25 89 VAL A O 1
ATOM 717 N N . LEU A 1 90 ? 11.276 1.754 1.406 1.00 92.94 90 LEU A N 1
ATOM 718 C CA . LEU A 1 90 ? 10.179 0.946 1.948 1.00 92.94 90 LEU A CA 1
ATOM 719 C C . LEU A 1 90 ? 10.539 0.089 3.170 1.00 92.94 90 LEU A C 1
ATOM 721 O O . LEU A 1 90 ? 9.652 -0.075 4.003 1.00 92.94 90 LEU A O 1
ATOM 725 N N . PRO A 1 91 ? 11.768 -0.433 3.366 1.00 94.12 91 PRO A N 1
ATOM 726 C CA . PRO A 1 91 ? 12.108 -1.143 4.602 1.00 94.12 91 PRO A CA 1
ATOM 727 C C . PRO A 1 91 ? 11.962 -0.275 5.857 1.00 94.12 91 PRO A C 1
ATOM 729 O O . PRO A 1 91 ? 11.440 -0.741 6.869 1.00 94.12 91 PRO A O 1
ATOM 732 N N . SER A 1 92 ? 12.348 1.001 5.778 1.00 93.56 92 SER A N 1
ATOM 733 C CA . SER A 1 92 ? 12.182 1.959 6.876 1.00 93.56 92 SER A CA 1
ATOM 734 C C . SER A 1 92 ? 10.703 2.228 7.164 1.00 93.56 92 SER A C 1
ATOM 736 O O . SER A 1 92 ? 10.284 2.230 8.320 1.00 93.56 92 SER A O 1
ATOM 738 N N . LEU A 1 93 ? 9.887 2.380 6.115 1.00 92.38 93 LEU A N 1
ATOM 739 C CA . LEU A 1 93 ? 8.437 2.562 6.244 1.00 92.38 93 LEU A CA 1
ATOM 740 C C . LEU A 1 93 ? 7.728 1.303 6.765 1.00 92.38 93 LEU A C 1
ATOM 742 O O . LEU A 1 93 ? 6.785 1.407 7.545 1.00 92.38 93 LEU A O 1
ATOM 746 N N . LEU A 1 94 ? 8.201 0.114 6.385 1.00 92.50 94 LEU A N 1
ATOM 747 C CA . LEU A 1 94 ? 7.729 -1.159 6.925 1.00 92.50 94 LEU A CA 1
ATOM 748 C C . LEU A 1 94 ? 8.037 -1.242 8.426 1.00 92.50 94 LEU A C 1
ATOM 750 O O . LEU A 1 94 ? 7.159 -1.601 9.204 1.00 92.50 94 LEU A O 1
ATOM 754 N N . GLY A 1 95 ? 9.252 -0.866 8.840 1.00 90.12 95 GLY A N 1
ATOM 755 C CA . GLY A 1 95 ? 9.641 -0.795 10.250 1.00 90.12 95 GLY A CA 1
ATOM 756 C C . GLY A 1 95 ? 8.760 0.166 11.052 1.00 90.12 95 GLY A C 1
ATOM 757 O O . GLY A 1 95 ? 8.266 -0.204 12.116 1.00 90.12 95 GLY A O 1
ATOM 758 N N . PHE A 1 96 ? 8.488 1.355 10.505 1.00 90.06 96 PHE A N 1
ATOM 759 C CA . PHE A 1 96 ? 7.523 2.297 11.078 1.00 90.06 96 PHE A CA 1
ATOM 760 C C . PHE A 1 96 ? 6.137 1.659 11.230 1.00 90.06 96 PHE A C 1
ATOM 762 O O . PHE A 1 96 ? 5.574 1.665 12.322 1.00 90.06 96 PHE A O 1
ATOM 769 N N . GLY A 1 97 ? 5.611 1.053 10.166 1.00 86.56 97 GLY A N 1
ATOM 770 C CA . GLY A 1 97 ? 4.295 0.429 10.187 1.00 86.56 97 GLY A CA 1
ATOM 771 C C . GLY A 1 97 ? 4.189 -0.740 11.179 1.00 86.56 97 GLY A C 1
ATOM 772 O O . GLY A 1 97 ? 3.160 -0.894 11.832 1.00 86.56 97 GLY A O 1
ATOM 773 N N . ILE A 1 98 ? 5.252 -1.534 11.352 1.00 88.75 98 ILE A N 1
ATOM 774 C CA . ILE A 1 98 ? 5.318 -2.587 12.379 1.00 88.75 98 ILE A CA 1
ATOM 775 C C . ILE A 1 98 ? 5.316 -1.975 13.786 1.00 88.75 98 ILE A C 1
ATOM 777 O O . ILE A 1 98 ? 4.593 -2.461 14.654 1.00 88.75 98 ILE A O 1
ATOM 781 N N . GLY A 1 99 ? 6.096 -0.915 14.020 1.00 87.12 99 GLY A N 1
ATOM 782 C CA . GLY A 1 99 ? 6.139 -0.229 15.316 1.00 87.12 99 GLY A CA 1
ATOM 783 C C . GLY A 1 99 ? 4.781 0.358 15.699 1.00 87.12 99 GLY A C 1
ATOM 784 O O . GLY A 1 99 ? 4.299 0.164 16.811 1.00 87.12 99 GLY A O 1
ATOM 785 N N . VAL A 1 100 ? 4.121 0.989 14.732 1.00 82.88 100 VAL A N 1
ATOM 786 C CA . VAL A 1 100 ? 2.738 1.450 14.832 1.00 82.88 100 VAL A CA 1
ATOM 787 C C . VAL A 1 100 ? 1.784 0.308 15.180 1.00 82.88 100 VAL A C 1
ATOM 789 O O . VAL A 1 100 ? 0.985 0.421 16.106 1.00 82.88 100 VAL A O 1
ATOM 792 N N . TYR A 1 101 ? 1.858 -0.796 14.438 1.00 83.25 101 TYR A N 1
ATOM 793 C CA . TYR A 1 101 ? 0.986 -1.946 14.643 1.00 83.25 101 TYR A CA 1
ATOM 794 C C . TYR A 1 101 ? 1.156 -2.513 16.057 1.00 83.25 101 TYR A C 1
ATOM 796 O O . TYR A 1 101 ? 0.166 -2.767 16.735 1.00 83.25 101 TYR A O 1
ATOM 804 N N . ALA A 1 102 ? 2.394 -2.616 16.550 1.00 83.94 102 ALA A N 1
ATOM 805 C CA . ALA A 1 102 ? 2.679 -3.018 17.926 1.00 83.94 102 ALA A CA 1
ATOM 806 C C . ALA A 1 102 ? 2.095 -2.043 18.965 1.00 83.94 102 ALA A C 1
ATOM 808 O O . ALA A 1 102 ? 1.556 -2.489 19.976 1.00 83.94 102 ALA A O 1
ATOM 809 N N . LEU A 1 103 ? 2.146 -0.732 18.703 1.00 78.44 103 LEU A N 1
ATOM 810 C CA . LEU A 1 103 ? 1.565 0.287 19.581 1.00 78.44 103 LEU A CA 1
ATOM 811 C C . LEU A 1 103 ? 0.046 0.122 19.721 1.00 78.44 103 LEU A C 1
ATOM 813 O O . LEU A 1 103 ? -0.485 0.252 20.818 1.00 78.44 103 LEU A O 1
ATOM 817 N N . VAL A 1 104 ? -0.647 -0.226 18.632 1.00 76.12 104 VAL A N 1
ATOM 818 C CA . VAL A 1 104 ? -2.094 -0.489 18.659 1.00 76.12 104 VAL A CA 1
ATOM 819 C C . VAL A 1 104 ? -2.429 -1.706 19.529 1.00 76.12 104 VAL A C 1
ATOM 821 O O . VAL A 1 104 ? -3.415 -1.668 20.256 1.00 76.12 104 VAL A O 1
ATOM 824 N N . PHE A 1 105 ? -1.598 -2.755 19.536 1.00 71.56 105 PHE A N 1
ATOM 825 C CA . PHE A 1 105 ? -1.774 -3.886 20.466 1.00 71.56 105 PHE A CA 1
ATOM 826 C C . PHE A 1 105 ? -1.445 -3.546 21.919 1.00 71.56 105 PHE A C 1
ATOM 828 O O . PHE A 1 105 ? -1.936 -4.222 22.820 1.00 71.56 105 PHE A O 1
ATOM 835 N N . ALA A 1 106 ? -0.621 -2.526 22.149 1.00 74.38 106 ALA A N 1
ATOM 836 C CA . ALA A 1 106 ? -0.339 -2.022 23.486 1.00 74.38 106 ALA A CA 1
ATOM 837 C C . ALA A 1 106 ? -1.471 -1.133 24.042 1.00 74.38 106 ALA A C 1
ATOM 839 O O . ALA A 1 106 ? -1.450 -0.811 25.230 1.00 74.38 106 ALA A O 1
ATOM 840 N N . LEU A 1 107 ? -2.457 -0.739 23.221 1.00 70.50 107 LEU A N 1
ATOM 841 C CA . LEU A 1 107 ? -3.631 0.002 23.689 1.00 70.50 107 LEU A CA 1
ATOM 842 C C . LEU A 1 107 ? -4.493 -0.860 24.622 1.00 70.50 107 LEU A C 1
ATOM 844 O O . LEU A 1 107 ? -4.584 -2.081 24.491 1.00 70.50 107 LEU A O 1
ATOM 848 N N . THR A 1 108 ? -5.147 -0.205 25.580 1.00 62.50 108 THR A N 1
ATOM 849 C CA . THR A 1 108 ? -5.974 -0.876 26.586 1.00 62.50 108 THR A CA 1
ATOM 850 C C . THR A 1 108 ? -7.201 -1.536 25.952 1.00 62.50 108 THR A C 1
ATOM 852 O O . THR A 1 108 ? -7.785 -1.040 24.987 1.00 62.50 108 THR A O 1
ATOM 855 N N . ALA A 1 109 ? -7.644 -2.656 26.536 1.00 67.62 109 ALA A N 1
ATOM 856 C CA . ALA A 1 109 ? -8.841 -3.372 26.085 1.00 67.62 109 ALA A CA 1
ATOM 857 C C . ALA A 1 109 ? -10.099 -2.477 26.057 1.00 67.62 109 ALA A C 1
ATOM 859 O O . ALA A 1 109 ? -10.981 -2.693 25.227 1.00 67.62 109 ALA A O 1
ATOM 860 N N . LYS A 1 110 ? -10.140 -1.447 26.918 1.00 63.56 110 LYS A N 1
ATOM 861 C CA . LYS A 1 110 ? -11.193 -0.425 26.974 1.00 63.56 110 LYS A CA 1
ATOM 862 C C . LYS A 1 110 ? -11.301 0.347 25.650 1.00 63.56 110 LYS A C 1
ATOM 864 O O . LYS A 1 110 ? -12.361 0.304 25.034 1.00 63.56 110 LYS A O 1
ATOM 869 N N . LEU A 1 111 ? -10.193 0.882 25.128 1.00 63.16 111 LEU A N 1
ATOM 870 C CA . LEU A 1 111 ? -10.155 1.602 23.844 1.00 63.16 111 LEU A CA 1
ATOM 871 C C . LEU A 1 111 ? -10.588 0.727 22.664 1.00 63.16 111 LEU A C 1
ATOM 873 O O . LEU A 1 111 ? -11.356 1.154 21.805 1.00 63.16 111 LEU A O 1
ATOM 877 N N . VAL A 1 112 ? -10.137 -0.530 22.631 1.00 66.06 112 VAL A N 1
ATOM 878 C CA . VAL A 1 112 ? -10.540 -1.479 21.580 1.00 66.06 112 VAL A CA 1
ATOM 879 C C . VAL A 1 112 ? -12.043 -1.780 21.656 1.00 66.06 112 VAL A C 1
ATOM 881 O O . VAL A 1 112 ? -12.702 -1.895 20.619 1.00 66.06 112 VAL A O 1
ATOM 884 N N . SER A 1 113 ? -12.597 -1.886 22.868 1.00 64.81 113 SER A N 1
ATOM 885 C CA . SER A 1 113 ? -14.026 -2.137 23.083 1.00 64.81 113 SER A CA 1
ATOM 886 C C . SER A 1 113 ? -14.908 -0.933 22.741 1.00 64.81 113 SER A C 1
ATOM 888 O O . SER A 1 113 ? -15.938 -1.107 22.094 1.00 64.81 113 SER A O 1
ATOM 890 N N . GLU A 1 114 ? -14.479 0.285 23.072 1.00 65.94 114 GLU A N 1
ATOM 891 C CA . GLU A 1 114 ? -15.194 1.525 22.750 1.00 65.94 114 GLU A CA 1
ATOM 892 C C . GLU A 1 114 ? -15.157 1.834 21.252 1.00 65.94 114 GLU A C 1
ATOM 894 O O . GLU A 1 114 ? -16.165 2.245 20.674 1.00 65.94 114 GLU A O 1
ATOM 899 N N . LEU A 1 115 ? -14.042 1.537 20.577 1.00 64.44 115 LEU A N 1
ATOM 900 C CA . LEU A 1 115 ? -13.973 1.603 19.119 1.00 64.44 115 LEU A CA 1
ATOM 901 C C . LEU A 1 115 ? -14.926 0.586 18.476 1.00 64.44 115 LEU A C 1
ATOM 903 O O . LEU A 1 115 ? -15.629 0.905 17.516 1.00 64.44 115 LEU A O 1
ATOM 907 N N . GLY A 1 116 ? -14.989 -0.627 19.038 1.00 63.75 116 GLY A N 1
ATOM 908 C CA . GLY A 1 116 ? -15.975 -1.638 18.664 1.00 63.75 116 GLY A CA 1
ATOM 909 C C . GLY A 1 116 ? -17.410 -1.121 18.805 1.00 63.75 116 GLY A C 1
ATOM 910 O O . GLY A 1 116 ? -18.196 -1.256 17.868 1.00 63.75 116 GLY A O 1
ATOM 911 N N . ALA A 1 117 ? -17.720 -0.459 19.923 1.00 65.25 117 ALA A N 1
ATOM 912 C CA . ALA A 1 117 ? -19.029 0.130 20.191 1.00 65.25 117 ALA A CA 1
ATOM 913 C C . ALA A 1 117 ? -19.368 1.284 19.229 1.00 65.25 117 ALA A C 1
ATOM 915 O O . ALA A 1 117 ? -20.476 1.324 18.699 1.00 65.25 117 ALA A O 1
ATOM 916 N N . ARG A 1 118 ? -18.415 2.174 18.911 1.00 63.91 118 ARG A N 1
ATOM 917 C CA . ARG A 1 118 ? -18.614 3.255 17.923 1.00 63.91 118 ARG A CA 1
ATOM 918 C C . ARG A 1 118 ? -18.864 2.726 16.513 1.00 63.91 118 ARG A C 1
ATOM 920 O O . ARG A 1 118 ? -19.727 3.247 15.809 1.00 63.91 118 ARG A O 1
ATOM 927 N N . ILE A 1 119 ? -18.146 1.679 16.100 1.00 64.00 119 ILE A N 1
ATOM 928 C CA . ILE A 1 119 ? -18.376 1.006 14.812 1.00 64.00 119 ILE A CA 1
ATOM 929 C C . ILE A 1 119 ? -19.779 0.379 14.783 1.00 64.00 119 ILE A C 1
ATOM 931 O O . ILE A 1 119 ? -20.471 0.432 13.763 1.00 64.00 119 ILE A O 1
ATOM 935 N N . GLU A 1 120 ? -20.226 -0.185 15.904 1.00 65.44 120 GLU A N 1
ATOM 936 C CA . GLU A 1 120 ? -21.561 -0.764 16.042 1.00 65.44 120 GLU A CA 1
ATOM 937 C C . GLU A 1 120 ? -22.672 0.303 16.058 1.00 65.44 120 GLU A C 1
ATOM 939 O O . GLU A 1 120 ? -23.738 0.097 15.472 1.00 65.44 120 GLU A O 1
ATOM 944 N N . ASP A 1 121 ? -22.411 1.484 16.616 1.00 64.44 121 ASP A N 1
ATOM 945 C CA . ASP A 1 121 ? -23.331 2.624 16.595 1.00 64.44 121 ASP A CA 1
ATOM 946 C C . ASP A 1 121 ? -23.425 3.296 15.218 1.00 64.44 121 ASP A C 1
ATOM 948 O O . ASP A 1 121 ? -24.524 3.618 14.761 1.00 64.44 121 ASP A O 1
ATOM 952 N N . GLU A 1 122 ? -22.316 3.447 14.493 1.00 62.47 122 GLU A N 1
ATOM 953 C CA . GLU A 1 122 ? -22.317 3.878 13.086 1.00 62.47 122 GLU A CA 1
ATOM 954 C C . GLU A 1 122 ? -23.085 2.889 12.189 1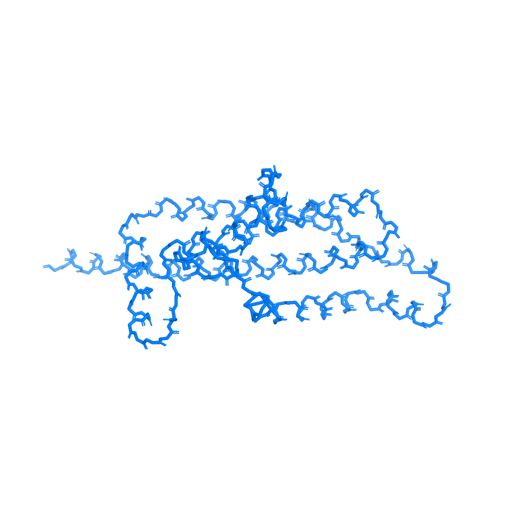.00 62.47 122 GLU A C 1
ATOM 956 O O . GLU A 1 122 ? -23.767 3.290 11.235 1.00 62.47 122 GLU A O 1
ATOM 961 N N . LYS A 1 123 ? -23.033 1.593 12.527 1.00 60.81 123 LYS A N 1
ATOM 962 C CA . LYS A 1 123 ? -23.821 0.545 11.872 1.00 60.81 123 LYS A CA 1
ATOM 963 C C . LYS A 1 123 ? -25.313 0.680 12.173 1.00 60.81 123 LYS A C 1
ATOM 965 O O . LYS A 1 123 ? -26.127 0.618 11.253 1.00 60.81 123 LYS A O 1
ATOM 970 N N . LYS A 1 124 ? -25.687 0.938 13.431 1.00 60.03 124 LYS A N 1
ATOM 971 C CA . LYS A 1 124 ? -27.082 1.230 13.821 1.00 60.03 124 LYS A CA 1
ATOM 972 C C . LYS A 1 124 ? -27.618 2.507 13.171 1.00 60.03 124 LYS A C 1
ATOM 974 O O . LYS A 1 124 ? -28.794 2.564 12.829 1.00 60.03 124 LYS A O 1
ATOM 979 N N . ARG A 1 125 ? -26.760 3.507 12.942 1.00 60.38 125 ARG A N 1
ATOM 980 C CA . ARG A 1 125 ? -27.092 4.753 12.223 1.00 60.38 125 ARG A CA 1
ATOM 981 C C . ARG A 1 125 ? -27.167 4.585 10.700 1.00 60.38 125 ARG A C 1
ATOM 983 O O . ARG A 1 125 ? -27.401 5.565 9.998 1.00 60.38 125 ARG A O 1
ATOM 990 N N . GLY A 1 126 ? -26.959 3.374 10.176 1.00 44.72 126 GLY A N 1
ATOM 991 C CA . GLY A 1 126 ? -27.057 3.065 8.747 1.00 44.72 126 GLY A CA 1
ATOM 992 C C . GLY A 1 126 ? -25.941 3.665 7.884 1.00 44.72 126 GLY A C 1
ATOM 993 O O . GLY A 1 126 ? -26.004 3.560 6.661 1.00 44.72 126 GLY A O 1
ATOM 994 N N . LYS A 1 127 ? -24.916 4.278 8.494 1.00 46.34 127 LYS A N 1
ATOM 995 C CA . LYS A 1 127 ? -23.761 4.858 7.787 1.00 46.34 127 LYS A CA 1
ATOM 996 C C . LYS A 1 127 ? -22.729 3.800 7.398 1.00 46.34 127 LYS A C 1
ATOM 998 O O . LYS A 1 127 ? -22.050 3.943 6.383 1.00 46.34 127 LYS A O 1
ATOM 1003 N N . LEU A 1 128 ? -22.657 2.707 8.160 1.00 46.66 128 LEU A N 1
ATOM 1004 C CA . LEU A 1 128 ? -21.800 1.557 7.884 1.00 46.66 128 LEU A CA 1
ATOM 1005 C C . LEU A 1 128 ? -22.637 0.279 7.760 1.00 46.66 128 LEU A C 1
ATOM 1007 O O . LEU A 1 128 ? -23.398 -0.071 8.649 1.00 46.66 128 LEU A O 1
ATOM 1011 N N . SER A 1 129 ? -22.489 -0.457 6.655 1.00 40.28 129 SER A N 1
ATOM 1012 C CA . SER A 1 129 ? -23.185 -1.743 6.480 1.00 40.28 129 SER A CA 1
ATOM 1013 C C . SER A 1 129 ? -22.468 -2.901 7.196 1.00 40.28 129 SER A C 1
ATOM 1015 O O . SER A 1 129 ? -23.114 -3.891 7.537 1.00 40.28 129 SER A O 1
ATOM 1017 N N . PHE A 1 130 ? -21.149 -2.793 7.419 1.00 43.50 130 PHE A N 1
ATOM 1018 C CA . PHE A 1 130 ? -20.277 -3.839 7.976 1.00 43.50 130 PHE A CA 1
ATOM 1019 C C . PHE A 1 130 ? -19.031 -3.227 8.652 1.00 43.50 130 PHE A C 1
ATOM 1021 O O . PHE A 1 130 ? -18.552 -2.189 8.194 1.00 43.50 130 PHE A O 1
ATOM 1028 N N . GLY A 1 131 ? -18.520 -3.875 9.710 1.00 46.97 131 GLY A N 1
ATOM 1029 C CA . GLY A 1 131 ? -17.309 -3.490 10.455 1.00 46.97 131 GLY A CA 1
ATOM 1030 C C . GLY A 1 131 ? -17.263 -4.110 11.863 1.00 46.97 131 GLY A C 1
ATOM 1031 O O . GLY A 1 131 ? -18.303 -4.280 12.493 1.00 46.97 131 GLY A O 1
ATOM 1032 N N . SER A 1 132 ? -16.075 -4.481 12.347 1.00 54.53 132 SER A N 1
ATOM 1033 C CA . SER A 1 132 ? -15.796 -4.981 13.710 1.00 54.53 132 SER A CA 1
ATOM 1034 C C . SER A 1 132 ? -14.434 -4.436 14.159 1.00 54.53 132 SER A C 1
ATOM 1036 O O . SER A 1 132 ? -13.650 -4.034 13.308 1.00 54.53 132 SER A O 1
ATOM 1038 N N . ALA A 1 133 ? -14.081 -4.484 15.448 1.00 57.06 133 ALA A N 1
ATOM 1039 C CA . ALA A 1 133 ? -12.710 -4.214 15.909 1.00 57.06 133 ALA A CA 1
ATOM 1040 C C . ALA A 1 133 ? -11.649 -5.076 15.177 1.00 57.06 133 ALA A C 1
ATOM 1042 O O . ALA A 1 133 ? -10.496 -4.679 15.033 1.00 57.06 133 ALA A O 1
ATOM 1043 N N . LEU A 1 134 ? -12.048 -6.229 14.622 1.00 61.16 134 LEU A N 1
ATOM 1044 C CA . LEU A 1 134 ? -11.213 -7.047 13.732 1.00 61.16 134 LEU A CA 1
ATOM 1045 C C . LEU A 1 134 ? -10.886 -6.377 12.381 1.00 61.16 134 LEU A C 1
ATOM 1047 O O . LEU A 1 134 ? -9.887 -6.735 11.758 1.00 61.16 134 LEU A O 1
ATOM 1051 N N . ALA A 1 135 ? -11.708 -5.426 11.929 1.00 63.62 135 ALA A N 1
ATOM 1052 C CA . ALA A 1 135 ? -11.460 -4.604 10.745 1.00 63.62 135 ALA A CA 1
ATOM 1053 C C . ALA A 1 135 ? -10.239 -3.711 10.948 1.00 63.62 135 ALA A C 1
ATOM 1055 O O . ALA A 1 135 ? -9.400 -3.660 10.064 1.00 63.62 135 ALA A O 1
ATOM 1056 N N . LEU A 1 136 ? -10.068 -3.143 12.147 1.00 68.75 136 LEU A N 1
ATOM 1057 C CA . LEU A 1 136 ? -8.894 -2.338 12.486 1.00 68.75 136 LEU A CA 1
ATOM 1058 C C . LEU A 1 136 ? -7.592 -3.125 12.283 1.00 68.75 136 LEU A C 1
ATOM 1060 O O . LEU A 1 136 ? -6.623 -2.627 11.719 1.00 68.75 136 LEU A O 1
ATOM 1064 N N . ASN A 1 137 ? -7.593 -4.396 12.688 1.00 76.81 137 ASN A N 1
ATOM 1065 C CA . ASN A 1 137 ? -6.454 -5.279 12.478 1.00 76.81 137 ASN A CA 1
ATOM 1066 C C . ASN A 1 137 ? -6.186 -5.532 10.982 1.00 76.81 137 ASN A C 1
ATOM 1068 O O . ASN A 1 137 ? -5.039 -5.550 10.545 1.00 76.81 137 ASN A O 1
ATOM 1072 N N . ALA A 1 138 ? -7.239 -5.712 10.181 1.00 75.44 138 ALA A N 1
ATOM 1073 C CA . ALA A 1 138 ? -7.110 -5.889 8.736 1.00 75.44 138 ALA A CA 1
ATOM 1074 C C . ALA A 1 138 ? -6.646 -4.601 8.027 1.00 75.44 138 ALA A C 1
ATOM 1076 O O . ALA A 1 138 ? -5.803 -4.681 7.133 1.00 75.44 138 ALA A O 1
ATOM 1077 N N . ASP A 1 139 ? -7.144 -3.443 8.464 1.00 76.25 139 ASP A N 1
ATOM 1078 C CA . ASP A 1 139 ? -6.839 -2.109 7.935 1.00 76.25 139 ASP A CA 1
ATOM 1079 C C . ASP A 1 139 ? -5.390 -1.698 8.211 1.00 76.25 139 ASP A C 1
ATOM 1081 O O . ASP A 1 139 ? -4.803 -0.970 7.419 1.00 76.25 139 ASP A O 1
ATOM 1085 N N . LEU A 1 140 ? -4.771 -2.227 9.271 1.00 82.75 140 LEU A N 1
ATOM 1086 C CA . LEU A 1 140 ? -3.343 -2.042 9.536 1.00 82.75 140 LEU A CA 1
ATOM 1087 C C . LEU A 1 140 ? -2.473 -3.135 8.891 1.00 82.75 140 LEU A C 1
ATOM 1089 O O . LEU A 1 140 ? -1.418 -2.841 8.329 1.00 82.75 140 LEU A O 1
ATOM 1093 N N . ALA A 1 141 ? -2.898 -4.402 8.931 1.00 85.25 141 ALA A N 1
ATOM 1094 C CA . ALA A 1 141 ? -2.103 -5.521 8.419 1.00 85.25 141 ALA A CA 1
ATOM 1095 C C . ALA A 1 141 ? -2.000 -5.546 6.885 1.00 85.25 141 ALA A C 1
ATOM 1097 O O . ALA A 1 141 ? -0.982 -5.979 6.339 1.00 85.25 141 ALA A O 1
ATOM 1098 N N . TYR A 1 142 ? -3.039 -5.109 6.170 1.00 86.94 142 TYR A N 1
ATOM 1099 C CA . TYR A 1 142 ? -3.044 -5.116 4.708 1.00 86.94 142 TYR A CA 1
ATOM 1100 C C . TYR A 1 142 ? -2.029 -4.139 4.089 1.00 86.94 142 TYR A C 1
ATOM 1102 O O . TYR A 1 142 ? -1.237 -4.585 3.257 1.00 86.94 142 TYR A O 1
ATOM 1110 N N . PRO A 1 143 ? -1.945 -2.867 4.515 1.00 89.38 143 PRO A N 1
ATOM 1111 C CA . PRO A 1 143 ? -0.851 -1.986 4.122 1.00 89.38 143 PRO A CA 1
ATOM 1112 C C . PRO A 1 143 ? 0.542 -2.593 4.338 1.00 89.38 143 PRO A C 1
ATOM 1114 O O . PRO A 1 143 ? 1.366 -2.571 3.427 1.00 89.38 143 PRO A O 1
ATOM 1117 N N . LEU A 1 144 ? 0.804 -3.211 5.498 1.00 90.94 144 LEU A N 1
ATOM 1118 C CA . LEU A 1 144 ? 2.098 -3.850 5.787 1.00 90.94 144 LEU A CA 1
ATOM 1119 C C . LEU A 1 144 ? 2.411 -4.988 4.815 1.00 90.94 144 LEU A C 1
ATOM 1121 O O . LEU A 1 144 ? 3.541 -5.126 4.343 1.00 90.94 144 LEU A O 1
ATOM 1125 N N . LEU A 1 145 ? 1.397 -5.788 4.485 1.00 91.19 145 LEU A N 1
ATOM 1126 C CA . LEU A 1 145 ? 1.506 -6.830 3.476 1.00 91.19 145 LEU A CA 1
ATOM 1127 C C . LEU A 1 145 ? 1.835 -6.239 2.098 1.00 91.19 145 LEU A C 1
ATOM 1129 O O . LEU A 1 145 ? 2.700 -6.774 1.406 1.00 91.19 145 LEU A O 1
ATOM 1133 N N . VAL A 1 146 ? 1.183 -5.142 1.708 1.00 91.62 146 VAL A N 1
ATOM 1134 C CA . VAL A 1 146 ? 1.475 -4.437 0.453 1.00 91.62 146 VAL A CA 1
ATOM 1135 C C . VAL A 1 146 ? 2.923 -3.952 0.435 1.00 91.62 146 VAL A C 1
ATOM 1137 O O . VAL A 1 146 ? 3.627 -4.237 -0.528 1.00 91.62 146 VAL A O 1
ATOM 1140 N N . LEU A 1 147 ? 3.410 -3.310 1.504 1.00 92.88 147 LEU A N 1
ATOM 1141 C CA . LEU A 1 147 ? 4.809 -2.879 1.599 1.00 92.88 147 LEU A CA 1
ATOM 1142 C C . LEU A 1 147 ? 5.779 -4.062 1.445 1.00 92.88 147 LEU A C 1
ATOM 1144 O O . LEU A 1 147 ? 6.730 -3.975 0.670 1.00 92.88 147 LEU A O 1
ATOM 1148 N N . ALA A 1 148 ? 5.525 -5.184 2.124 1.00 93.19 148 ALA A N 1
ATOM 1149 C CA . ALA A 1 148 ?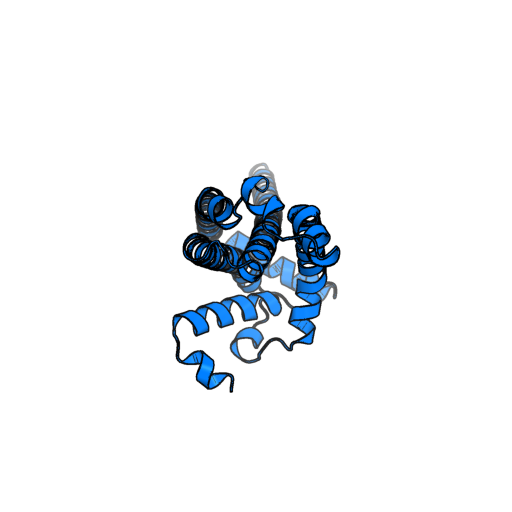 6.368 -6.376 2.030 1.00 93.19 148 ALA A CA 1
ATOM 1150 C C . ALA A 1 148 ? 6.397 -6.970 0.608 1.00 93.19 148 ALA A C 1
ATOM 1152 O O . ALA A 1 148 ? 7.463 -7.332 0.102 1.00 93.19 148 ALA A O 1
ATOM 1153 N N . LEU A 1 149 ? 5.242 -7.040 -0.063 1.00 93.62 149 LEU A N 1
ATOM 1154 C CA . LEU A 1 149 ? 5.151 -7.498 -1.451 1.00 93.62 149 LEU A CA 1
ATOM 1155 C C . LEU A 1 149 ? 5.860 -6.538 -2.413 1.00 93.62 149 LEU A C 1
ATOM 1157 O O . LEU A 1 149 ? 6.567 -6.994 -3.313 1.00 93.62 149 LEU A O 1
ATOM 1161 N N . THR A 1 150 ? 5.725 -5.227 -2.203 1.00 94.31 150 THR A N 1
ATOM 1162 C CA . THR A 1 150 ? 6.413 -4.214 -3.008 1.00 94.31 150 THR A CA 1
ATOM 1163 C C . THR A 1 150 ? 7.926 -4.307 -2.838 1.00 94.31 150 THR A C 1
ATOM 1165 O O . THR A 1 150 ? 8.634 -4.259 -3.838 1.00 94.31 150 THR A O 1
ATOM 1168 N N . ILE A 1 151 ? 8.436 -4.529 -1.620 1.00 94.62 151 ILE A N 1
ATOM 1169 C CA . ILE A 1 151 ? 9.868 -4.787 -1.380 1.00 94.62 151 ILE A CA 1
ATOM 1170 C C . ILE A 1 151 ? 10.330 -6.013 -2.173 1.00 94.62 151 ILE A C 1
ATOM 1172 O O . ILE A 1 151 ? 11.335 -5.938 -2.879 1.00 94.62 151 ILE A O 1
ATOM 1176 N N . GLY A 1 152 ? 9.572 -7.114 -2.123 1.00 93.00 152 GLY A N 1
ATOM 1177 C CA . GLY A 1 152 ? 9.855 -8.310 -2.920 1.00 93.00 152 GLY A CA 1
ATOM 1178 C C . GLY A 1 152 ? 9.918 -8.011 -4.421 1.00 93.00 152 GLY A C 1
ATOM 1179 O O . GLY A 1 152 ? 10.857 -8.428 -5.098 1.00 93.00 152 GLY A O 1
ATOM 1180 N N . LEU A 1 153 ? 8.977 -7.217 -4.937 1.00 92.69 153 LEU A N 1
ATOM 1181 C CA . LEU A 1 153 ? 8.997 -6.765 -6.328 1.00 92.69 153 LEU A CA 1
ATOM 1182 C C . LEU A 1 153 ? 10.213 -5.875 -6.634 1.00 92.69 153 LEU A C 1
ATOM 1184 O O . LEU A 1 153 ? 10.793 -5.996 -7.710 1.00 92.69 153 LEU A O 1
ATOM 1188 N N . GLY A 1 154 ? 10.633 -5.024 -5.696 1.00 91.81 154 GLY A N 1
ATOM 1189 C CA . GLY A 1 154 ? 11.850 -4.217 -5.805 1.00 91.81 154 GLY A CA 1
ATOM 1190 C C . GLY A 1 154 ? 13.118 -5.064 -5.914 1.00 91.81 154 GLY A C 1
ATOM 1191 O O . GLY A 1 154 ? 13.978 -4.762 -6.740 1.00 91.81 154 GLY A O 1
ATOM 1192 N N . VAL A 1 155 ? 13.211 -6.169 -5.161 1.00 92.75 155 VAL A N 1
ATOM 1193 C CA . VAL A 1 155 ? 14.308 -7.148 -5.297 1.00 92.75 155 VAL A CA 1
ATOM 1194 C C . VAL A 1 155 ? 14.317 -7.754 -6.700 1.00 92.75 155 VAL A C 1
ATOM 1196 O O . VAL A 1 155 ? 15.364 -7.795 -7.345 1.00 92.75 155 VAL A O 1
ATOM 1199 N N . VAL A 1 156 ? 13.155 -8.186 -7.201 1.00 91.75 156 VAL A N 1
ATOM 1200 C CA . VAL A 1 156 ? 13.043 -8.785 -8.541 1.00 91.75 156 VAL A CA 1
ATOM 1201 C C . VAL A 1 156 ? 13.390 -7.766 -9.632 1.00 91.75 156 VAL A C 1
ATOM 1203 O O . VAL A 1 156 ? 14.105 -8.107 -10.570 1.00 91.75 156 VAL A O 1
ATOM 1206 N N . GLN A 1 157 ? 12.962 -6.507 -9.496 1.00 88.56 157 GLN A N 1
ATOM 1207 C CA . GLN A 1 157 ? 13.306 -5.437 -10.441 1.00 88.56 157 GLN A CA 1
ATOM 1208 C C . GLN A 1 157 ? 14.793 -5.103 -10.425 1.00 88.56 157 GLN A C 1
ATOM 1210 O O . GLN A 1 157 ? 15.379 -4.903 -11.485 1.00 88.56 157 GLN A O 1
ATOM 1215 N N . ARG A 1 158 ? 15.429 -5.115 -9.251 1.00 87.69 158 ARG A N 1
ATOM 1216 C CA . ARG A 1 158 ? 16.880 -4.948 -9.147 1.00 87.69 158 ARG A CA 1
ATOM 1217 C C . ARG A 1 158 ? 17.642 -6.114 -9.781 1.00 87.69 158 ARG A C 1
ATOM 1219 O O . ARG A 1 158 ? 18.698 -5.890 -10.364 1.00 87.69 158 ARG A O 1
ATOM 1226 N N . ALA A 1 159 ? 17.115 -7.335 -9.683 1.00 87.81 159 ALA A N 1
ATOM 1227 C CA . ALA A 1 159 ? 17.706 -8.518 -10.306 1.00 87.81 159 ALA A CA 1
ATOM 1228 C C . ALA A 1 159 ? 17.516 -8.554 -11.836 1.00 87.81 159 ALA A C 1
ATOM 1230 O O . ALA A 1 159 ? 18.382 -9.064 -12.541 1.00 87.81 159 ALA A O 1
ATOM 1231 N N . ILE A 1 160 ? 16.406 -8.011 -12.354 1.00 87.19 160 ILE A N 1
ATOM 1232 C CA . ILE A 1 160 ? 16.071 -7.976 -13.789 1.00 87.19 160 ILE A CA 1
ATOM 1233 C C . ILE A 1 160 ? 15.784 -6.521 -14.216 1.00 87.19 160 ILE A C 1
ATOM 1235 O O . ILE A 1 160 ? 14.629 -6.155 -14.464 1.00 87.19 160 ILE A O 1
ATOM 1239 N N . PRO A 1 161 ? 16.817 -5.663 -14.304 1.00 78.69 161 PRO A N 1
ATOM 1240 C CA . PRO A 1 161 ? 16.632 -4.222 -14.482 1.00 78.69 161 PRO A CA 1
ATOM 1241 C C . PRO A 1 161 ? 16.121 -3.825 -15.874 1.00 78.69 161 PRO A C 1
ATOM 1243 O O . PRO A 1 161 ? 15.494 -2.778 -16.009 1.00 78.69 161 PRO A O 1
ATOM 1246 N N . ASP A 1 162 ? 16.352 -4.648 -16.901 1.00 76.25 162 ASP A N 1
ATOM 1247 C CA . ASP A 1 162 ? 16.034 -4.325 -18.301 1.00 76.25 162 ASP A CA 1
ATOM 1248 C C . ASP A 1 162 ? 14.561 -4.549 -18.693 1.00 76.25 162 ASP A C 1
ATOM 1250 O O . ASP A 1 162 ? 14.148 -4.211 -19.804 1.00 76.25 162 ASP A O 1
ATOM 1254 N N . SER A 1 163 ? 13.741 -5.121 -17.808 1.00 80.94 163 SER A N 1
ATOM 1255 C CA . SER A 1 163 ? 12.332 -5.373 -18.116 1.00 80.94 163 SER A CA 1
ATOM 1256 C C . SER A 1 163 ? 11.485 -4.113 -17.915 1.00 80.94 163 SER A C 1
ATOM 1258 O O . SER A 1 163 ? 11.150 -3.744 -16.789 1.00 80.94 163 SER A O 1
ATOM 1260 N N . GLY A 1 164 ? 11.069 -3.476 -19.015 1.00 77.69 164 GLY A N 1
ATOM 1261 C CA . GLY A 1 164 ? 10.193 -2.295 -18.980 1.00 77.69 164 GLY A CA 1
ATOM 1262 C C . GLY A 1 164 ? 8.827 -2.558 -18.329 1.00 77.69 164 GLY A C 1
ATOM 1263 O O . GLY A 1 164 ? 8.303 -1.708 -17.612 1.00 77.69 164 GLY A O 1
ATOM 1264 N N . ALA A 1 165 ? 8.275 -3.765 -18.497 1.00 82.06 165 ALA A N 1
ATOM 1265 C CA . ALA A 1 165 ? 7.040 -4.168 -17.822 1.00 82.06 165 ALA A CA 1
ATOM 1266 C C . ALA A 1 165 ? 7.225 -4.251 -16.298 1.00 82.06 165 ALA A C 1
ATOM 1268 O O . ALA A 1 165 ? 6.361 -3.815 -15.538 1.00 82.06 165 ALA A O 1
ATOM 1269 N N . LEU A 1 166 ? 8.371 -4.775 -15.855 1.00 84.75 166 LEU A N 1
ATOM 1270 C CA . LEU A 1 166 ? 8.711 -4.872 -14.439 1.00 84.75 166 LEU A CA 1
ATOM 1271 C C . LEU A 1 166 ? 8.961 -3.486 -13.837 1.00 84.75 166 LEU A C 1
ATOM 1273 O O . LEU A 1 166 ? 8.499 -3.212 -12.737 1.00 84.75 166 LEU A O 1
ATOM 1277 N N . MET A 1 167 ? 9.607 -2.589 -14.586 1.00 85.12 167 MET A N 1
ATOM 1278 C CA . MET A 1 167 ? 9.797 -1.189 -14.202 1.00 85.12 167 MET A CA 1
ATOM 1279 C C . MET A 1 167 ? 8.462 -0.470 -13.967 1.00 85.12 167 MET A C 1
ATOM 1281 O O . MET A 1 167 ? 8.280 0.153 -12.920 1.00 85.12 167 MET A O 1
ATOM 1285 N N . LEU A 1 168 ? 7.508 -0.591 -14.898 1.00 84.19 168 LEU A N 1
ATOM 1286 C CA . LEU A 1 168 ? 6.185 0.020 -14.753 1.00 84.19 168 LEU A CA 1
ATOM 1287 C C . LEU A 1 168 ? 5.424 -0.570 -13.556 1.00 84.19 168 LEU A C 1
ATOM 1289 O O . LEU A 1 168 ? 4.872 0.174 -12.747 1.00 84.19 168 LEU A O 1
ATOM 1293 N N . ALA A 1 169 ? 5.449 -1.898 -13.401 1.00 88.25 169 ALA A N 1
ATOM 1294 C CA . A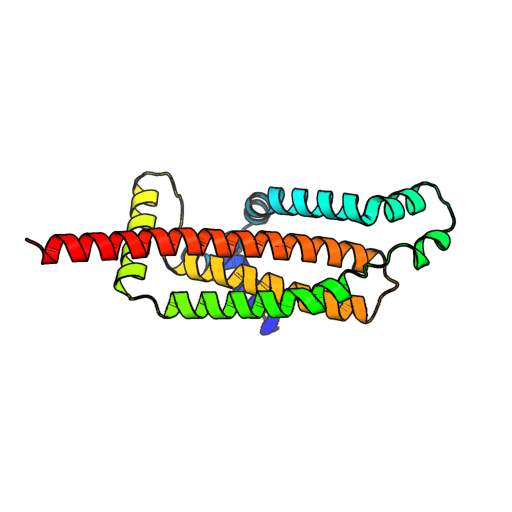LA A 1 169 ? 4.818 -2.579 -12.273 1.00 88.25 169 ALA A CA 1
ATOM 1295 C C . ALA A 1 169 ? 5.421 -2.151 -10.923 1.00 88.25 169 ALA A C 1
ATOM 1297 O O . ALA A 1 169 ? 4.682 -1.914 -9.967 1.00 88.25 169 ALA A O 1
ATOM 1298 N N . SER A 1 170 ? 6.747 -2.002 -10.843 1.00 90.19 170 SER A N 1
ATOM 1299 C CA . SER A 1 170 ? 7.433 -1.507 -9.647 1.00 90.19 170 SER A CA 1
ATOM 1300 C C . SER A 1 170 ? 7.044 -0.071 -9.318 1.00 90.19 170 SER A C 1
ATOM 1302 O O . SER A 1 170 ? 6.774 0.216 -8.157 1.00 90.19 170 SER A O 1
ATOM 1304 N N . TRP A 1 171 ? 6.940 0.816 -10.312 1.00 89.94 171 TRP A N 1
ATOM 1305 C CA . TRP A 1 171 ? 6.447 2.179 -10.090 1.00 89.94 171 TRP A CA 1
ATOM 1306 C C . TRP A 1 171 ? 5.008 2.199 -9.578 1.00 89.94 171 TRP A C 1
ATOM 1308 O O . TRP A 1 171 ? 4.708 2.923 -8.631 1.00 89.94 171 TRP A O 1
ATOM 1318 N N . MET A 1 172 ? 4.122 1.391 -10.162 1.00 89.81 172 MET A N 1
ATOM 1319 C CA . MET A 1 172 ? 2.733 1.305 -9.704 1.00 89.81 172 MET A CA 1
ATOM 1320 C C . MET A 1 172 ? 2.653 0.821 -8.256 1.00 89.81 172 MET A C 1
ATOM 1322 O O . MET A 1 172 ? 1.959 1.425 -7.442 1.00 89.81 172 MET A O 1
ATOM 1326 N N . MET A 1 173 ? 3.394 -0.237 -7.920 1.00 92.31 173 MET A N 1
ATOM 1327 C CA . MET A 1 173 ? 3.433 -0.787 -6.563 1.00 92.31 173 MET A CA 1
ATOM 1328 C C . MET A 1 173 ? 4.093 0.158 -5.557 1.00 92.31 173 MET A C 1
ATOM 1330 O O . MET A 1 173 ? 3.677 0.197 -4.400 1.00 92.31 173 MET A O 1
ATOM 1334 N N . PHE A 1 174 ? 5.086 0.940 -5.984 1.00 93.31 174 PHE A N 1
ATOM 1335 C CA . PHE A 1 174 ? 5.691 1.980 -5.160 1.00 93.31 174 PHE A CA 1
ATOM 1336 C C . PHE A 1 174 ? 4.650 3.036 -4.773 1.00 93.31 174 PHE A C 1
ATOM 1338 O O . PHE A 1 174 ? 4.408 3.239 -3.584 1.00 93.31 174 PHE A O 1
ATOM 1345 N N . TRP A 1 175 ? 3.949 3.628 -5.746 1.00 92.75 175 TRP A N 1
ATOM 1346 C CA . TRP A 1 175 ? 2.891 4.604 -5.459 1.00 92.75 175 TRP A CA 1
ATOM 1347 C C . TRP A 1 175 ? 1.766 4.012 -4.621 1.00 92.75 175 TRP A C 1
ATOM 1349 O O . TRP A 1 175 ? 1.308 4.639 -3.669 1.00 92.75 175 TRP A O 1
ATOM 1359 N N . TYR A 1 176 ? 1.359 2.783 -4.935 1.00 91.19 176 TYR A N 1
ATOM 1360 C CA . TYR A 1 176 ? 0.332 2.089 -4.173 1.00 91.19 176 TYR A CA 1
ATOM 1361 C C . TYR A 1 176 ? 0.745 1.913 -2.708 1.00 91.19 176 TYR A C 1
ATOM 1363 O O . TYR A 1 176 ? -0.031 2.231 -1.814 1.00 91.19 176 TYR A O 1
ATOM 1371 N N . SER A 1 177 ? 1.992 1.510 -2.444 1.00 92.38 177 SER A N 1
ATOM 1372 C CA . SER A 1 177 ? 2.497 1.362 -1.074 1.00 92.38 177 SER A CA 1
ATOM 1373 C C . SER A 1 177 ? 2.503 2.675 -0.280 1.00 92.38 177 SER A C 1
ATOM 1375 O O . SER A 1 177 ? 2.214 2.657 0.914 1.00 92.38 177 SER A O 1
ATOM 1377 N N . LEU A 1 178 ? 2.750 3.817 -0.934 1.00 91.88 178 LEU A N 1
ATOM 1378 C CA . LEU A 1 178 ? 2.676 5.133 -0.291 1.00 91.88 178 LEU A CA 1
ATOM 1379 C C . LEU A 1 178 ? 1.235 5.531 0.043 1.00 91.88 178 LEU A C 1
ATOM 1381 O O . LEU A 1 178 ? 0.986 6.056 1.124 1.00 91.88 178 LEU A O 1
ATOM 1385 N N . ILE A 1 179 ? 0.278 5.243 -0.843 1.00 90.50 179 ILE A N 1
ATOM 1386 C CA . ILE A 1 179 ? -1.148 5.471 -0.563 1.00 90.50 179 ILE A CA 1
ATOM 1387 C C . ILE A 1 179 ? -1.586 4.635 0.643 1.00 90.50 179 ILE A C 1
ATOM 1389 O O . ILE A 1 179 ? -2.189 5.169 1.570 1.00 90.50 179 ILE A O 1
ATOM 1393 N N . MET A 1 180 ? -1.219 3.350 0.676 1.00 88.38 180 MET A N 1
ATOM 1394 C CA . MET A 1 180 ? -1.538 2.475 1.808 1.00 88.38 180 MET A CA 1
ATOM 1395 C C . MET A 1 180 ? -0.908 2.961 3.123 1.00 88.38 180 MET A C 1
ATOM 1397 O O . MET A 1 180 ? -1.494 2.792 4.189 1.00 88.38 180 MET A O 1
ATOM 1401 N N . LEU A 1 181 ? 0.271 3.587 3.071 1.00 89.62 181 LEU A N 1
ATOM 1402 C CA . LEU A 1 181 ? 0.884 4.191 4.252 1.00 89.62 181 LEU A CA 1
ATOM 1403 C C . LEU A 1 181 ? 0.078 5.391 4.767 1.00 89.62 181 LEU A C 1
ATOM 1405 O O . LEU A 1 181 ? -0.107 5.523 5.975 1.00 89.62 181 LEU A O 1
ATOM 1409 N N . ILE A 1 182 ? -0.420 6.248 3.871 1.00 88.62 182 ILE A N 1
ATOM 1410 C CA . ILE A 1 182 ? -1.290 7.372 4.247 1.00 88.62 182 ILE A CA 1
ATOM 1411 C C . ILE A 1 182 ? -2.567 6.854 4.920 1.00 88.62 182 ILE A C 1
ATOM 1413 O O . ILE A 1 182 ? -3.010 7.440 5.906 1.00 88.62 182 ILE A O 1
ATOM 1417 N N . GLU A 1 183 ? -3.121 5.729 4.455 1.00 83.81 183 GLU A N 1
ATOM 1418 C CA . GLU A 1 183 ? -4.261 5.088 5.122 1.00 83.81 183 GLU A CA 1
ATOM 1419 C C . GLU A 1 183 ? -3.928 4.648 6.551 1.00 83.81 183 GLU A C 1
ATOM 1421 O O . GLU A 1 183 ? -4.700 4.955 7.458 1.00 83.81 183 GLU A O 1
ATOM 1426 N N . ILE A 1 184 ? -2.767 4.013 6.784 1.00 86.06 184 ILE A N 1
ATOM 1427 C CA . ILE A 1 184 ? -2.322 3.679 8.151 1.00 86.06 184 ILE A CA 1
ATOM 1428 C C . ILE A 1 184 ? -2.258 4.943 9.011 1.00 86.06 184 ILE A C 1
ATOM 1430 O O . ILE A 1 184 ? -2.774 4.950 10.126 1.00 86.06 184 ILE A O 1
ATOM 1434 N N . ILE A 1 185 ? -1.632 6.010 8.508 1.00 86.50 185 ILE A N 1
ATOM 1435 C CA . ILE A 1 185 ? -1.492 7.270 9.250 1.00 86.50 185 ILE A CA 1
ATOM 1436 C C . ILE A 1 185 ? -2.873 7.839 9.601 1.00 86.50 185 ILE A C 1
ATOM 1438 O O . ILE A 1 185 ? -3.084 8.248 10.739 1.00 86.50 185 ILE A O 1
ATOM 1442 N N . GLY A 1 186 ? -3.825 7.813 8.664 1.00 82.00 186 GLY A N 1
ATOM 1443 C CA . GLY A 1 186 ? -5.200 8.252 8.906 1.00 82.00 186 GLY A CA 1
ATOM 1444 C C . GLY A 1 186 ? -5.914 7.423 9.976 1.00 82.00 186 GLY A C 1
ATOM 1445 O O . GLY A 1 186 ? -6.547 7.987 10.867 1.00 82.00 186 GLY A O 1
ATOM 1446 N N . VAL A 1 187 ? -5.762 6.093 9.942 1.00 78.81 187 VAL A N 1
ATOM 1447 C CA . VAL A 1 187 ? -6.305 5.197 10.977 1.00 78.81 187 VAL A CA 1
ATOM 1448 C C . VAL A 1 187 ? -5.714 5.532 12.345 1.00 78.81 187 VAL A C 1
ATOM 1450 O O . VAL A 1 187 ? -6.456 5.661 13.316 1.00 78.81 187 VAL A O 1
ATOM 1453 N N . LEU A 1 188 ? -4.397 5.727 12.440 1.00 81.00 188 LEU A N 1
ATOM 1454 C CA . LEU A 1 188 ? -3.754 6.085 13.706 1.00 81.00 188 LEU A CA 1
ATOM 1455 C C . LEU A 1 188 ? -4.163 7.444 14.228 1.00 81.00 188 LEU A C 1
ATOM 1457 O O . LEU A 1 188 ? -4.339 7.589 15.432 1.00 81.00 188 LEU A O 1
ATOM 1461 N N . PHE A 1 189 ? -4.293 8.428 13.346 1.00 80.62 189 PHE A N 1
ATOM 1462 C CA . PHE A 1 189 ? -4.740 9.752 13.734 1.00 80.62 189 PHE A CA 1
ATOM 1463 C C . PHE A 1 189 ? -6.133 9.670 14.374 1.00 80.62 189 PHE A C 1
ATOM 1465 O O . PHE A 1 189 ? -6.326 10.168 15.479 1.00 80.62 189 PHE A O 1
ATOM 1472 N N . GLY A 1 190 ? -7.050 8.907 13.767 1.00 73.75 190 GLY A N 1
ATOM 1473 C CA . GLY A 1 190 ? -8.371 8.650 14.345 1.00 73.75 190 GLY A CA 1
ATOM 1474 C C . GLY A 1 190 ? -8.339 7.863 15.664 1.00 73.75 190 GLY A C 1
ATOM 1475 O O . GLY A 1 190 ? -9.137 8.129 16.562 1.00 73.75 190 GLY A O 1
ATOM 1476 N N . LEU A 1 191 ? -7.419 6.904 15.828 1.00 73.25 191 LEU A N 1
ATOM 1477 C CA . LEU A 1 191 ? -7.228 6.209 17.111 1.00 73.25 191 LEU A CA 1
ATOM 1478 C C . LEU A 1 191 ? -6.677 7.146 18.193 1.00 73.25 191 LEU A C 1
ATOM 1480 O O . LEU A 1 191 ? -7.123 7.095 19.338 1.00 73.25 191 LEU A O 1
ATOM 1484 N N . GLY A 1 192 ? -5.717 7.995 17.829 1.00 73.69 192 GLY A N 1
ATOM 1485 C CA . GLY A 1 192 ? -5.093 8.966 18.718 1.00 73.69 192 GLY A CA 1
ATOM 1486 C C . GLY A 1 192 ? -6.088 10.005 19.220 1.00 73.69 192 GLY A C 1
ATOM 1487 O O . GLY A 1 192 ? -6.136 10.248 20.421 1.00 73.69 192 GLY A O 1
ATOM 1488 N N . GLU A 1 193 ? -6.925 10.558 18.337 1.00 73.44 193 GLU A N 1
ATOM 1489 C CA . GLU A 1 193 ? -7.984 11.499 18.725 1.00 73.44 193 GLU A CA 1
ATOM 1490 C C . GLU A 1 193 ? -8.943 10.889 19.752 1.00 73.44 193 GLU A C 1
ATOM 1492 O O . GLU A 1 193 ? -9.195 11.503 20.786 1.00 73.44 193 GLU A O 1
ATOM 1497 N N . ASN A 1 194 ? -9.427 9.664 19.520 1.00 68.88 194 ASN A N 1
ATOM 1498 C CA . ASN A 1 194 ? -10.323 9.003 20.473 1.00 68.88 194 ASN A CA 1
ATOM 1499 C C . ASN A 1 194 ? -9.621 8.726 21.811 1.00 68.88 194 ASN A C 1
ATOM 1501 O O . ASN A 1 194 ? -10.148 9.080 22.858 1.00 68.88 194 ASN A O 1
ATOM 1505 N N . SER A 1 195 ? -8.393 8.197 21.784 1.00 70.06 195 SER A N 1
ATOM 1506 C CA . SER A 1 195 ? -7.644 7.929 23.018 1.00 70.06 195 SER A CA 1
ATOM 1507 C C . SER A 1 195 ? -7.311 9.194 23.816 1.00 70.06 195 SER A C 1
ATOM 1509 O O . SER A 1 195 ? -7.158 9.103 25.035 1.00 70.06 195 SER A O 1
ATOM 1511 N N . LEU A 1 196 ? -7.122 10.342 23.162 1.00 69.38 196 LEU A N 1
ATOM 1512 C CA . LEU A 1 196 ? -6.899 11.617 23.843 1.00 69.38 196 LEU A CA 1
ATOM 1513 C C . LEU A 1 196 ? -8.192 12.142 24.467 1.00 69.38 196 LEU A C 1
ATOM 1515 O O . LEU A 1 196 ? -8.154 12.603 25.604 1.00 69.38 196 LEU A O 1
ATOM 1519 N N . LEU A 1 197 ? -9.319 12.026 23.760 1.00 67.69 197 LEU A N 1
ATOM 1520 C CA . LEU A 1 197 ? -10.631 12.402 24.286 1.00 67.69 197 LEU A CA 1
ATOM 1521 C C . LEU A 1 197 ? -10.982 11.606 25.549 1.00 67.69 197 LEU A C 1
ATOM 1523 O O . LEU A 1 197 ? -11.400 12.207 26.533 1.00 67.69 197 LEU A O 1
ATOM 1527 N N . ASP A 1 198 ? -10.738 10.294 25.565 1.00 68.12 198 ASP A N 1
ATOM 1528 C CA . ASP A 1 198 ? -11.048 9.4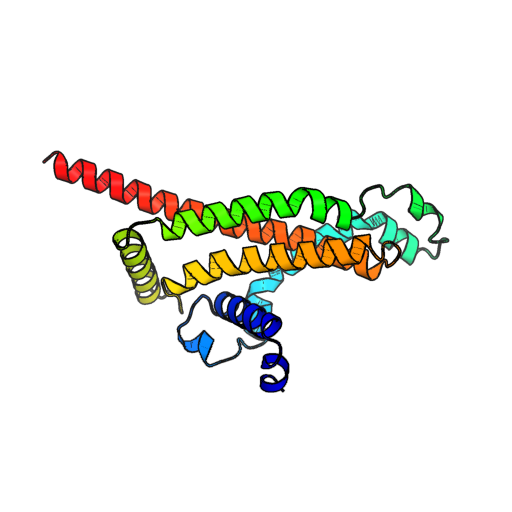62 26.737 1.00 68.12 198 ASP A CA 1
ATOM 1529 C C . ASP A 1 198 ? -10.205 9.854 27.957 1.00 68.12 198 ASP A C 1
ATOM 1531 O O . ASP A 1 198 ? -10.720 9.953 29.068 1.00 68.12 198 ASP A O 1
ATOM 1535 N N . LYS A 1 199 ? -8.919 10.168 27.751 1.00 70.31 199 LYS A N 1
ATOM 1536 C CA . LYS A 1 199 ? -8.042 10.656 28.828 1.00 70.31 199 LYS A CA 1
ATOM 1537 C C . LYS A 1 199 ? -8.468 12.019 29.368 1.00 70.31 199 LYS A C 1
ATOM 1539 O O . LYS A 1 199 ? -8.261 12.290 30.545 1.00 70.31 199 LYS A O 1
ATOM 1544 N N . MET A 1 200 ? -9.024 12.884 28.520 1.00 65.00 200 MET A N 1
ATOM 1545 C CA . MET A 1 200 ? -9.540 14.182 28.959 1.00 65.00 200 MET A CA 1
ATOM 1546 C C . MET A 1 200 ? -10.809 14.028 29.802 1.00 65.00 200 MET A C 1
ATOM 1548 O O . MET A 1 200 ? -10.927 14.708 30.814 1.00 65.00 200 MET A O 1
ATOM 1552 N N . LEU A 1 201 ? -11.707 13.109 29.430 1.00 69.38 201 LEU A N 1
ATOM 1553 C CA . LEU A 1 201 ? -12.923 12.813 30.197 1.00 69.38 201 LEU A CA 1
ATOM 1554 C C . LEU A 1 201 ? -12.607 12.178 31.560 1.00 69.38 201 LEU A C 1
ATOM 1556 O O . LEU A 1 201 ? -13.178 12.583 32.566 1.00 69.38 201 LEU A O 1
ATOM 1560 N N . GLU A 1 202 ? -11.645 11.249 31.617 1.00 67.25 202 GLU A N 1
ATOM 1561 C CA . GLU A 1 202 ? -11.190 10.661 32.888 1.00 67.25 202 GLU A CA 1
ATOM 1562 C C . GLU A 1 202 ? -10.593 11.723 33.835 1.00 67.25 202 GLU A C 1
ATOM 1564 O O . GLU A 1 202 ? -10.817 11.664 35.042 1.00 67.25 202 GLU A O 1
ATOM 1569 N N . CYS A 1 203 ? -9.891 12.734 33.306 1.00 60.28 203 CYS A N 1
ATOM 1570 C CA . CYS A 1 203 ? -9.396 13.855 34.111 1.00 60.28 203 CYS A CA 1
ATOM 1571 C C . CYS A 1 203 ? -10.497 14.807 34.612 1.00 60.28 203 CYS A C 1
ATOM 1573 O O . CYS A 1 203 ? -10.310 15.419 35.663 1.00 60.28 203 CYS A O 1
ATOM 1575 N N . GLU A 1 204 ? -11.608 14.972 33.887 1.00 63.06 204 GLU A N 1
ATOM 1576 C CA . GLU A 1 204 ? -12.740 15.783 34.358 1.00 63.06 204 GLU A CA 1
ATOM 1577 C C . GLU A 1 204 ? -13.492 15.075 35.495 1.00 63.06 204 GLU A C 1
ATOM 1579 O O . GLU A 1 204 ? -13.768 15.712 36.513 1.00 63.06 204 GLU A O 1
ATOM 1584 N N . ASP A 1 205 ? -13.723 13.763 35.385 1.00 64.12 205 ASP A N 1
ATOM 1585 C CA . ASP A 1 205 ? -14.429 12.977 36.408 1.00 64.12 205 ASP A CA 1
ATOM 1586 C C . ASP A 1 205 ? -13.643 12.860 37.732 1.00 64.12 205 ASP A C 1
ATOM 1588 O O . ASP A 1 205 ? -14.248 12.815 38.801 1.00 64.12 205 ASP A O 1
ATOM 1592 N N . GLU A 1 206 ? -12.302 12.858 37.703 1.00 60.62 206 GLU A N 1
ATOM 1593 C CA . GLU A 1 206 ? -11.470 12.883 38.925 1.00 60.62 206 GLU A CA 1
ATOM 1594 C C . GLU A 1 206 ? -11.420 14.262 39.616 1.00 60.62 206 GLU A C 1
ATOM 1596 O O . GLU A 1 206 ? -10.929 14.374 40.743 1.00 60.62 206 GLU A O 1
ATOM 1601 N N . SER A 1 207 ? -11.909 15.321 38.959 1.00 55.09 207 SER A N 1
ATOM 1602 C CA . SER A 1 207 ? -11.890 16.698 39.478 1.00 55.09 207 SER A CA 1
ATOM 1603 C C . SER A 1 207 ? -13.199 17.149 40.148 1.00 55.09 207 SER A C 1
ATOM 1605 O O . SER A 1 207 ? -13.251 18.255 40.696 1.00 55.09 207 SER A O 1
ATOM 1607 N N . THR A 1 208 ? -14.227 16.293 40.141 1.00 47.62 208 THR A N 1
ATOM 1608 C CA . THR A 1 208 ? -15.536 16.477 40.806 1.00 47.62 208 THR A CA 1
ATOM 1609 C C . THR A 1 208 ? -15.721 15.549 41.995 1.00 47.62 208 THR A C 1
ATOM 1611 O O . THR A 1 208 ? -16.277 16.023 43.013 1.00 47.62 208 THR A O 1
#

Foldseek 3Di:
DVVVLCPDVVSVVLQLLVLCQLQLNFPCSVPDGNPPVSVCVVCVVVLVVLLVQLCVLCVVVVVCVVVVHDSVVCPPVSPCQLLVVLQPPLVVLLVVLVVLLVVVVVDDPVLLVVVQVVQVVCCVVVVDVGHGSSSLVSLSVNLSSLSVVLNVLSVVCVVVVPDPVSSSVSSSSVSSSVVSSVSSVVSVVVSVVVVVVVVVVVVVVVVD

Radius of gyration: 21.02 Å; chains: 1; bounding box: 48×42×74 Å

Sequence (208 aa):
MFQRLLRVPILKTVLRIANAYFLRGDFASNKRFSGFRAIVRALWVQVLICVTLSCIVNWDYLRARYDGGAATFVKESFSAKPGELILTVLPSLLGFGIGVYALVFALTAKLVSELGARIEDEKKRGKLSFGSALALNADLAYPLLVLALTIGLGVVQRAIPDSGALMLASWMMFWYSLIMLIEIIGVLFGLGENSLLDKMLECEDEST